Protein AF-A0A7C5R5K0-F1 (afdb_monomer_lite)

Radius of gyration: 25.55 Å; chains: 1; bounding box: 90×62×48 Å

Secondary structure (DSSP, 8-state):
-HHHHHHHHHHHHHHHHHHHHHHHHHSS------GGGG-EEEEEE-TTGGGS--S-EEEES-PEEE--SS-GGGBPP-SSTTHHHHHHHHHHHHHHHH-GGGEEEE-S-SSS----SS--TTSEEE-TTSPPP--SEEEEEEEE-BS---S-----TTHHHHHHTTTSTT---PPP-----S------S----EEEEEEEEGGGS-TTSPPPTT---SEEEEEES---S-HHHHHHHHHHHHHHHHHT-GGGS---

Structure (mmCIF, N/CA/C/O backbone):
data_AF-A0A7C5R5K0-F1
#
_entry.id   AF-A0A7C5R5K0-F1
#
loop_
_atom_site.group_PDB
_atom_site.id
_atom_site.type_symbol
_atom_site.label_atom_id
_atom_site.label_alt_id
_atom_site.label_comp_id
_atom_site.label_asym_id
_atom_site.label_entity_id
_atom_site.label_seq_id
_atom_site.pdbx_PDB_ins_code
_atom_site.Cartn_x
_atom_site.Cartn_y
_atom_site.Cartn_z
_atom_site.occupancy
_atom_site.B_iso_or_equiv
_atom_site.auth_seq_id
_atom_site.auth_comp_id
_atom_site.auth_asym_id
_atom_site.auth_atom_id
_atom_site.pdbx_PDB_model_num
ATOM 1 N N . MET A 1 1 ? 69.473 -38.329 -27.821 1.00 55.25 1 MET A N 1
ATOM 2 C CA . MET A 1 1 ? 68.657 -38.555 -26.601 1.00 55.25 1 MET A CA 1
ATOM 3 C C . MET A 1 1 ? 68.367 -37.291 -25.773 1.00 55.25 1 MET A C 1
ATOM 5 O O . MET A 1 1 ? 67.282 -37.221 -25.217 1.00 55.25 1 MET A O 1
ATOM 9 N N . LYS A 1 2 ? 69.240 -36.265 -25.717 1.00 53.91 2 LYS A N 1
ATOM 10 C CA . LYS A 1 2 ? 68.998 -35.035 -24.916 1.00 53.91 2 LYS A CA 1
ATOM 11 C C . LYS A 1 2 ? 67.860 -34.115 -25.418 1.00 53.91 2 LYS A C 1
ATOM 13 O O . LYS A 1 2 ? 67.240 -33.439 -24.607 1.00 53.91 2 LYS A O 1
ATOM 18 N N . ASN A 1 3 ? 67.530 -34.129 -26.714 1.00 56.44 3 ASN A N 1
ATOM 19 C CA . ASN A 1 3 ? 66.493 -33.247 -27.283 1.00 56.44 3 ASN A CA 1
ATOM 20 C C . ASN A 1 3 ? 65.052 -33.749 -27.096 1.00 56.44 3 ASN A C 1
ATOM 22 O O . ASN A 1 3 ? 64.128 -32.944 -27.108 1.00 56.44 3 ASN A O 1
ATOM 26 N N . LEU A 1 4 ? 64.846 -35.051 -26.875 1.00 53.19 4 LEU A N 1
ATOM 27 C CA . LEU A 1 4 ? 63.500 -35.607 -26.704 1.00 53.19 4 LEU A CA 1
ATOM 28 C C . LEU A 1 4 ? 62.944 -35.297 -25.302 1.00 53.19 4 LEU A C 1
ATOM 30 O O . LEU A 1 4 ? 61.779 -34.948 -25.156 1.00 53.19 4 LEU A O 1
ATOM 34 N N . GLN A 1 5 ? 63.800 -35.307 -24.275 1.00 56.31 5 GLN A N 1
ATOM 35 C CA . GLN A 1 5 ? 63.399 -34.996 -22.897 1.00 56.31 5 GLN A CA 1
ATOM 36 C C . GLN A 1 5 ? 63.023 -33.519 -22.676 1.00 56.31 5 GLN A C 1
ATOM 38 O O . GLN A 1 5 ? 62.185 -33.229 -21.821 1.00 56.31 5 GLN A O 1
ATOM 43 N N . SER A 1 6 ? 63.595 -32.577 -23.439 1.00 55.41 6 SER A N 1
ATOM 44 C CA . SER A 1 6 ? 63.230 -31.155 -23.318 1.00 55.41 6 SER A CA 1
ATOM 45 C C . SER A 1 6 ? 61.881 -30.844 -23.977 1.00 55.41 6 SER A C 1
ATOM 47 O O . SER A 1 6 ? 61.131 -30.018 -23.458 1.00 55.41 6 SER A O 1
ATOM 49 N N . LEU A 1 7 ? 61.535 -31.558 -25.054 1.00 54.75 7 LEU A N 1
ATOM 50 C CA . LEU A 1 7 ? 60.224 -31.490 -25.704 1.00 54.75 7 LEU A CA 1
ATOM 51 C C . LEU A 1 7 ? 59.111 -32.031 -24.798 1.00 54.75 7 LEU A C 1
ATOM 53 O O . LEU A 1 7 ? 58.100 -31.355 -24.631 1.00 54.75 7 LEU A O 1
ATOM 57 N N . PHE A 1 8 ? 59.324 -33.169 -24.127 1.00 54.88 8 PHE A N 1
ATOM 58 C CA . PHE A 1 8 ? 58.352 -33.705 -23.161 1.00 54.88 8 PHE A CA 1
ATOM 59 C C . PHE A 1 8 ? 58.168 -32.804 -21.927 1.00 54.88 8 PHE A C 1
ATOM 61 O O . PHE A 1 8 ? 57.046 -32.642 -21.455 1.00 54.88 8 PHE A O 1
ATOM 68 N N . ARG A 1 9 ? 59.231 -32.144 -21.438 1.00 56.47 9 ARG A N 1
ATOM 69 C CA . ARG A 1 9 ? 59.122 -31.162 -20.339 1.00 56.47 9 ARG A CA 1
ATOM 70 C C . ARG A 1 9 ? 58.354 -29.899 -20.736 1.00 56.47 9 ARG A C 1
ATOM 72 O O . ARG A 1 9 ? 57.569 -29.403 -19.936 1.00 56.47 9 ARG A O 1
ATOM 79 N N . LYS A 1 10 ? 58.560 -29.385 -21.953 1.00 55.44 10 LYS A N 1
ATOM 80 C CA . LYS A 1 10 ? 57.829 -28.209 -22.458 1.00 55.44 10 LYS A CA 1
ATOM 81 C C . LYS A 1 10 ? 56.364 -28.533 -22.759 1.00 55.44 10 LYS A C 1
ATOM 83 O O . LYS A 1 10 ? 55.500 -27.740 -22.408 1.00 55.44 10 LYS A O 1
ATOM 88 N N . ALA A 1 11 ? 56.084 -29.706 -23.328 1.00 55.22 11 ALA A N 1
ATOM 89 C CA . ALA A 1 11 ? 54.719 -30.171 -23.569 1.00 55.22 11 ALA A CA 1
ATOM 90 C C . ALA A 1 11 ? 53.945 -30.390 -22.257 1.00 55.22 11 ALA A C 1
ATOM 92 O O . ALA A 1 11 ? 52.804 -29.954 -22.155 1.00 55.22 11 ALA A O 1
ATOM 93 N N . GLY A 1 12 ? 54.583 -30.972 -21.232 1.00 53.75 12 GLY A N 1
ATOM 94 C CA . GLY A 1 12 ? 53.981 -31.132 -19.905 1.00 53.75 12 GLY A CA 1
ATOM 95 C C . GLY A 1 12 ? 53.673 -29.799 -19.217 1.00 53.75 12 GLY A C 1
ATOM 96 O O . GLY A 1 12 ? 52.605 -29.648 -18.639 1.00 53.75 12 GLY A O 1
ATOM 97 N N . LEU A 1 13 ? 54.557 -28.802 -19.339 1.00 54.31 13 LEU A N 1
ATOM 98 C CA . LEU A 1 13 ? 54.323 -27.472 -18.765 1.00 54.31 13 LEU A CA 1
ATOM 99 C C . LEU A 1 13 ? 53.167 -26.732 -19.466 1.00 54.31 13 LEU A C 1
ATOM 101 O O . LEU A 1 13 ? 52.369 -26.081 -18.802 1.00 54.31 13 LEU A O 1
ATOM 105 N N . ILE A 1 14 ? 53.047 -26.871 -20.792 1.00 57.19 14 ILE A N 1
ATOM 106 C CA . ILE A 1 14 ? 51.944 -26.288 -21.574 1.00 57.19 14 ILE A CA 1
ATOM 107 C C . ILE A 1 14 ? 50.611 -26.970 -21.228 1.00 57.19 14 ILE A C 1
ATOM 109 O O . ILE A 1 14 ? 49.611 -26.280 -21.047 1.00 57.19 14 ILE A O 1
ATOM 113 N N . PHE A 1 15 ? 50.598 -28.297 -21.063 1.00 55.56 15 PHE A N 1
ATOM 114 C CA . PHE A 1 15 ? 49.392 -29.038 -20.675 1.00 55.56 15 PHE A CA 1
ATOM 115 C C . PHE A 1 15 ? 48.928 -28.689 -19.251 1.00 55.56 15 PHE A C 1
ATOM 117 O O . PHE A 1 15 ? 47.731 -28.545 -19.017 1.00 55.56 15 PHE A O 1
ATOM 124 N N . SER A 1 16 ? 49.862 -28.471 -18.318 1.00 57.00 16 SER A N 1
ATOM 125 C CA . SER A 1 16 ? 49.543 -28.041 -16.950 1.00 57.00 16 SER A CA 1
ATOM 126 C C . SER A 1 16 ? 48.990 -26.613 -16.880 1.00 57.00 16 SER A C 1
ATOM 128 O O . SER A 1 16 ? 48.084 -26.353 -16.095 1.00 57.00 16 SER A O 1
ATOM 130 N N . VAL A 1 17 ? 49.482 -25.688 -17.713 1.00 58.69 17 VAL A N 1
ATOM 131 C CA . VAL A 1 17 ? 48.951 -24.312 -17.775 1.00 58.69 17 VAL A CA 1
ATOM 132 C C . VAL A 1 17 ? 47.566 -24.279 -18.437 1.00 58.69 17 VAL A C 1
ATOM 134 O O . VAL A 1 17 ? 46.691 -23.552 -17.969 1.00 58.69 17 VAL A O 1
ATOM 137 N N . LEU A 1 18 ? 47.322 -25.112 -19.458 1.00 55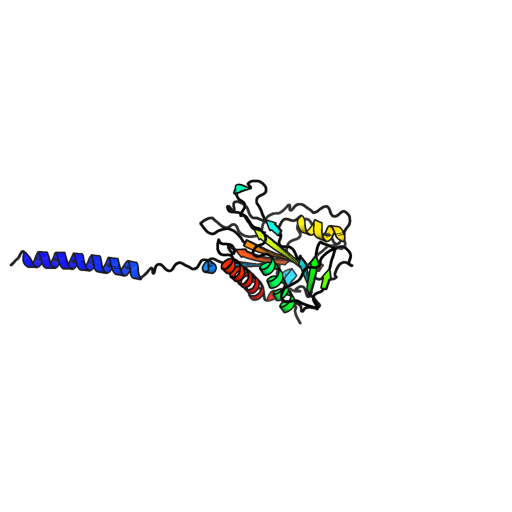.47 18 LEU A N 1
ATOM 138 C CA . LEU A 1 18 ? 45.996 -25.241 -20.076 1.00 55.47 18 LEU A CA 1
ATOM 139 C C . LEU A 1 18 ? 44.970 -25.873 -19.118 1.00 55.47 18 LEU A C 1
ATOM 141 O O . LEU A 1 18 ? 43.834 -25.414 -19.049 1.00 55.47 18 LEU A O 1
ATOM 145 N N . ALA A 1 19 ? 45.376 -26.887 -18.346 1.00 57.50 19 ALA A N 1
ATOM 146 C CA . ALA A 1 19 ? 44.514 -27.541 -17.362 1.00 57.50 19 ALA A CA 1
ATOM 147 C C . ALA A 1 19 ? 44.124 -26.599 -16.210 1.00 57.50 19 ALA A C 1
ATOM 149 O O . ALA A 1 19 ? 42.975 -26.607 -15.780 1.00 57.50 19 ALA A O 1
ATOM 150 N N . ILE A 1 20 ? 45.041 -25.736 -15.755 1.00 56.50 20 ILE A N 1
ATOM 151 C CA . ILE A 1 20 ? 44.730 -24.713 -14.746 1.00 56.50 20 ILE A CA 1
ATOM 152 C C . ILE A 1 20 ? 43.768 -23.663 -15.320 1.00 56.50 20 ILE A C 1
ATOM 154 O O . ILE A 1 20 ? 42.824 -23.294 -14.631 1.00 56.50 20 ILE A O 1
ATOM 158 N N . GLY A 1 21 ? 43.927 -23.253 -16.586 1.00 54.84 21 GLY A N 1
ATOM 159 C CA . GLY A 1 21 ? 43.020 -22.309 -17.256 1.00 54.84 21 GLY A CA 1
ATOM 160 C C . GLY A 1 21 ? 41.570 -22.797 -17.385 1.00 54.84 21 GLY A C 1
ATOM 161 O O . GLY A 1 21 ? 40.647 -21.994 -17.277 1.00 54.84 21 GLY A O 1
ATOM 162 N N . VAL A 1 22 ? 41.355 -24.107 -17.547 1.00 56.41 22 VAL A N 1
ATOM 163 C CA . VAL A 1 22 ? 40.009 -24.712 -17.610 1.00 56.41 22 VAL A CA 1
ATOM 164 C C . VAL A 1 22 ? 39.370 -24.834 -16.219 1.00 56.41 22 VAL A C 1
ATOM 166 O O . VAL A 1 22 ? 38.158 -24.682 -16.086 1.00 56.41 22 VAL A O 1
ATOM 169 N N . ILE A 1 23 ? 40.166 -25.023 -15.160 1.00 54.41 23 ILE A N 1
ATOM 170 C CA . ILE A 1 23 ? 39.654 -25.116 -13.781 1.00 54.41 23 ILE A CA 1
ATOM 171 C C . ILE A 1 23 ? 39.174 -23.746 -13.267 1.00 54.41 23 ILE A C 1
ATOM 173 O O . ILE A 1 23 ? 38.196 -23.691 -12.526 1.00 54.41 23 ILE A O 1
ATOM 177 N N . VAL A 1 24 ? 39.774 -22.629 -13.705 1.00 53.62 24 VAL A N 1
ATOM 178 C CA . VAL A 1 24 ? 39.305 -21.288 -13.287 1.00 53.62 24 VAL A CA 1
ATOM 179 C C . VAL A 1 24 ? 37.966 -20.897 -13.933 1.00 53.62 24 VAL A C 1
ATOM 181 O O . VAL A 1 24 ? 37.246 -20.084 -13.362 1.00 53.62 24 VAL A O 1
ATOM 184 N N . GLN A 1 25 ? 37.592 -21.490 -15.075 1.00 51.81 25 GLN A N 1
ATOM 185 C CA . GLN A 1 25 ? 36.267 -21.279 -15.684 1.00 51.81 25 GLN A CA 1
ATOM 186 C C . GLN A 1 25 ? 35.171 -22.174 -15.090 1.00 51.81 25 GLN A C 1
ATOM 188 O O . GLN A 1 25 ? 33.996 -21.855 -15.221 1.00 51.81 25 GLN A O 1
ATOM 193 N N . ALA A 1 26 ? 35.531 -23.264 -14.406 1.00 49.75 26 ALA A N 1
ATOM 194 C CA . ALA A 1 26 ? 34.563 -24.140 -13.746 1.00 49.75 26 ALA A CA 1
ATOM 195 C C . ALA A 1 26 ? 34.144 -23.646 -12.346 1.00 49.75 26 ALA A C 1
ATOM 197 O O . ALA A 1 26 ? 33.120 -24.083 -11.832 1.00 49.75 26 ALA A O 1
ATOM 198 N N . CYS A 1 27 ? 34.911 -22.734 -11.734 1.00 54.12 27 CYS A N 1
ATOM 199 C CA . CYS A 1 27 ? 34.589 -22.143 -10.425 1.00 54.12 27 CYS A CA 1
ATOM 200 C C . CYS A 1 27 ? 33.760 -20.849 -10.502 1.00 54.12 27 CYS A C 1
ATOM 202 O O . CYS A 1 27 ? 33.407 -20.300 -9.463 1.00 54.12 27 CYS A O 1
ATOM 204 N N . TYR A 1 28 ? 33.447 -20.378 -11.709 1.00 55.12 28 TYR A N 1
ATOM 205 C CA . TYR A 1 28 ? 32.463 -19.328 -11.958 1.00 55.12 28 TYR A CA 1
ATOM 206 C C . TYR A 1 28 ? 31.507 -19.860 -13.022 1.00 55.12 28 TYR A C 1
ATOM 208 O O . TYR A 1 28 ? 31.660 -19.509 -14.196 1.00 55.12 28 TYR A O 1
ATOM 216 N N . PRO A 1 29 ? 30.581 -20.773 -12.662 1.00 50.34 29 PRO A N 1
ATOM 217 C CA . PRO A 1 29 ? 29.492 -21.093 -13.568 1.00 50.34 29 PRO A CA 1
ATOM 218 C C . PRO A 1 29 ? 28.867 -19.758 -13.972 1.00 50.34 29 PRO A C 1
ATOM 220 O O . PRO A 1 29 ? 28.652 -18.890 -13.126 1.00 50.34 29 PRO A O 1
ATOM 223 N N . GLY A 1 30 ? 28.674 -19.552 -15.274 1.00 45.25 30 GLY A N 1
ATOM 224 C CA . GLY A 1 30 ? 27.946 -18.407 -15.809 1.00 45.25 30 GLY A CA 1
ATOM 225 C C . GLY A 1 30 ? 26.466 -18.508 -15.457 1.00 45.25 30 GLY A C 1
ATOM 226 O O . GLY A 1 30 ? 25.630 -18.486 -16.354 1.00 45.25 30 GLY A O 1
ATOM 227 N N . ASP A 1 31 ? 26.165 -18.678 -14.170 1.00 43.66 31 ASP A N 1
ATOM 228 C CA . ASP A 1 31 ? 24.834 -18.589 -13.617 1.00 43.66 31 ASP A CA 1
ATOM 229 C C . ASP A 1 31 ? 24.419 -17.142 -13.824 1.00 43.66 31 ASP A C 1
ATOM 231 O O . ASP A 1 31 ? 24.882 -16.211 -13.160 1.00 43.66 31 ASP A O 1
ATOM 235 N N . SER A 1 32 ? 23.585 -16.945 -14.839 1.00 48.84 32 SER A N 1
ATOM 236 C CA . SER A 1 32 ? 22.735 -15.777 -14.903 1.00 48.84 32 SER A CA 1
ATOM 237 C C . SER A 1 32 ? 21.950 -15.763 -13.598 1.00 48.84 32 SER A C 1
A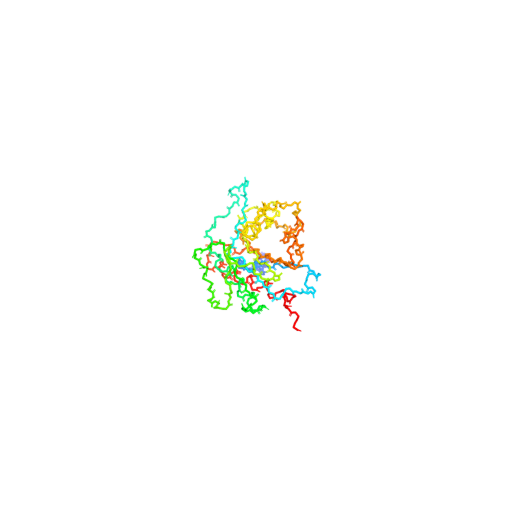TOM 239 O O . SER A 1 32 ? 21.051 -16.585 -13.425 1.00 48.84 32 SER A O 1
ATOM 241 N N . ILE A 1 33 ? 22.328 -14.879 -12.676 1.00 46.41 33 ILE A N 1
ATOM 242 C CA . ILE A 1 33 ? 21.510 -14.545 -11.514 1.00 46.41 33 ILE A CA 1
ATOM 243 C C . ILE A 1 33 ? 20.137 -14.172 -12.093 1.00 46.41 33 ILE A C 1
ATOM 245 O O . ILE A 1 33 ? 20.078 -13.222 -12.886 1.00 46.41 33 ILE A O 1
ATOM 249 N N . PRO A 1 34 ? 19.066 -14.952 -11.842 1.00 56.53 34 PRO A N 1
ATOM 250 C CA . PRO A 1 34 ? 17.755 -14.616 -12.368 1.00 56.53 34 PRO A CA 1
ATOM 251 C C . PRO A 1 34 ? 17.389 -13.223 -11.861 1.00 56.53 34 PRO A C 1
ATOM 253 O O . PRO A 1 34 ? 17.723 -12.853 -10.740 1.00 56.53 34 PRO A O 1
ATOM 256 N N . ILE A 1 35 ? 16.736 -12.419 -12.698 1.00 57.88 35 ILE A N 1
ATOM 257 C CA . ILE A 1 35 ? 16.458 -11.004 -12.398 1.00 57.88 35 ILE A CA 1
ATOM 258 C C . ILE A 1 35 ? 15.667 -10.850 -11.075 1.00 57.88 35 ILE A C 1
ATOM 260 O O . ILE A 1 35 ? 15.799 -9.836 -10.398 1.00 57.88 35 ILE A O 1
ATOM 264 N N . SER A 1 36 ? 14.937 -11.890 -10.655 1.00 55.88 36 SER A N 1
ATOM 265 C CA . SER A 1 36 ? 14.267 -11.993 -9.352 1.00 55.88 36 SER A CA 1
ATOM 266 C C . SER A 1 36 ? 15.210 -11.971 -8.145 1.00 55.88 36 SER A C 1
ATOM 268 O O . SER A 1 36 ? 14.837 -11.473 -7.093 1.00 55.88 36 SER A O 1
ATOM 270 N N . ASP A 1 37 ? 16.439 -12.472 -8.266 1.00 54.47 37 ASP A N 1
ATOM 271 C CA . ASP A 1 37 ? 17.414 -12.509 -7.162 1.00 54.47 37 ASP A CA 1
ATOM 272 C C . ASP A 1 37 ? 18.005 -11.120 -6.859 1.00 54.47 37 ASP A C 1
ATOM 274 O O . ASP A 1 37 ? 18.744 -10.940 -5.889 1.00 54.47 37 ASP A O 1
ATOM 278 N N . LEU A 1 38 ? 17.687 -10.127 -7.695 1.00 62.28 38 LEU A N 1
ATOM 279 C CA . LEU A 1 38 ? 18.008 -8.718 -7.477 1.00 62.28 38 LEU A CA 1
ATOM 280 C C . LEU A 1 38 ? 16.835 -7.939 -6.871 1.00 62.28 38 LEU A C 1
ATOM 282 O O . LEU A 1 38 ? 17.007 -6.765 -6.519 1.00 62.28 38 LEU A O 1
ATOM 286 N N . ASP A 1 39 ? 15.668 -8.573 -6.727 1.00 72.19 39 ASP A N 1
ATOM 287 C CA . ASP A 1 39 ? 14.550 -7.972 -6.019 1.00 72.19 39 ASP A CA 1
ATOM 288 C C . ASP A 1 39 ? 14.905 -7.813 -4.554 1.00 72.19 39 ASP A C 1
ATOM 290 O O . ASP A 1 39 ? 15.384 -8.724 -3.878 1.00 72.19 39 ASP A O 1
ATOM 294 N N . THR A 1 40 ? 14.652 -6.616 -4.044 1.00 80.75 40 THR A N 1
ATOM 295 C CA . THR A 1 40 ? 14.836 -6.329 -2.627 1.00 80.75 40 THR A CA 1
ATOM 296 C C . THR A 1 40 ? 13.546 -5.781 -2.064 1.00 80.75 40 THR A C 1
ATOM 298 O O . THR A 1 40 ? 12.935 -4.871 -2.629 1.00 80.75 40 THR A O 1
ATOM 301 N N . VAL A 1 41 ? 13.149 -6.341 -0.926 1.00 85.56 41 VAL A N 1
ATOM 302 C CA . VAL A 1 41 ? 11.987 -5.906 -0.160 1.00 85.56 41 VAL A CA 1
ATOM 303 C C . VAL A 1 41 ? 12.491 -5.295 1.134 1.00 85.56 41 VAL A C 1
ATOM 305 O O . VAL A 1 41 ? 13.071 -5.968 1.983 1.00 85.56 41 VAL A O 1
ATOM 308 N N . THR A 1 42 ? 12.313 -3.987 1.267 1.00 83.88 42 THR A N 1
ATOM 309 C CA . THR A 1 42 ? 12.696 -3.235 2.463 1.00 83.88 42 THR A CA 1
ATOM 310 C C . THR A 1 42 ? 11.442 -2.749 3.161 1.00 83.88 42 THR A C 1
ATOM 312 O O . THR A 1 42 ? 10.585 -2.152 2.521 1.00 83.88 42 THR A O 1
ATOM 315 N N . THR A 1 43 ? 11.354 -2.969 4.467 1.00 86.50 43 THR A N 1
ATOM 316 C CA . THR A 1 43 ? 10.265 -2.469 5.311 1.00 86.50 43 THR A CA 1
ATOM 317 C C . THR A 1 43 ? 10.839 -1.614 6.422 1.00 86.50 43 THR A C 1
ATOM 319 O O . THR A 1 43 ? 11.854 -1.974 7.020 1.00 86.50 43 THR A O 1
ATOM 322 N N . LEU A 1 44 ? 10.188 -0.495 6.689 1.00 85.75 44 LEU A N 1
ATOM 323 C CA . LEU A 1 44 ? 10.575 0.515 7.661 1.00 85.75 44 LEU A CA 1
ATOM 324 C C . LEU A 1 44 ? 9.339 0.843 8.489 1.00 85.75 44 LEU A C 1
ATOM 326 O O . LEU A 1 44 ? 8.238 0.852 7.946 1.00 85.75 44 LEU A O 1
ATOM 330 N N . TYR A 1 45 ? 9.497 1.078 9.786 1.00 88.31 45 TYR A N 1
ATOM 331 C CA . TYR A 1 45 ? 8.370 1.372 10.665 1.00 88.31 45 TYR A CA 1
ATOM 332 C C . TYR A 1 45 ? 8.792 2.255 11.835 1.00 88.31 45 TYR A C 1
ATOM 334 O O . TYR A 1 45 ? 9.969 2.283 12.200 1.00 88.31 45 TYR A O 1
ATOM 342 N N . ASP A 1 46 ? 7.820 2.950 12.421 1.00 88.88 46 ASP A N 1
ATOM 343 C CA . ASP A 1 46 ? 7.991 3.656 13.688 1.00 88.88 46 ASP A CA 1
ATOM 344 C C . ASP A 1 46 ? 7.656 2.713 14.855 1.00 88.88 46 ASP A C 1
ATOM 346 O O . ASP A 1 46 ? 6.550 2.177 14.958 1.00 88.88 46 ASP A O 1
ATOM 350 N N . GLU A 1 47 ? 8.630 2.481 15.737 1.00 88.88 47 GLU A N 1
ATOM 351 C CA . GLU A 1 47 ? 8.480 1.561 16.869 1.00 88.88 47 GLU A CA 1
ATOM 352 C C . GLU A 1 47 ? 7.425 2.019 17.885 1.00 88.88 47 GLU A C 1
ATOM 354 O O . GLU A 1 47 ? 6.765 1.176 18.493 1.00 88.88 47 GLU A O 1
ATOM 359 N N . ASN A 1 48 ? 7.248 3.330 18.074 1.00 89.31 48 ASN A N 1
ATOM 360 C CA . ASN A 1 48 ? 6.270 3.859 19.023 1.00 89.31 48 ASN A CA 1
ATOM 361 C C . ASN A 1 48 ? 4.851 3.692 18.481 1.00 89.31 48 ASN A C 1
ATOM 363 O O . ASN A 1 48 ? 3.952 3.313 19.230 1.00 89.31 48 ASN A O 1
ATOM 367 N N . ASP A 1 49 ? 4.666 3.920 17.180 1.00 89.06 49 ASP A N 1
ATOM 368 C CA . ASP A 1 49 ? 3.381 3.703 16.516 1.00 89.06 49 ASP A CA 1
ATOM 369 C C . ASP A 1 49 ? 2.996 2.215 16.545 1.00 89.06 49 ASP A C 1
ATOM 371 O O . ASP A 1 49 ? 1.861 1.856 16.865 1.00 89.06 49 ASP A O 1
ATOM 375 N N . MET A 1 50 ? 3.962 1.326 16.283 1.00 92.25 50 MET A N 1
ATOM 376 C CA . MET A 1 50 ? 3.749 -0.127 16.289 1.00 92.25 50 MET A CA 1
ATOM 377 C C . MET A 1 50 ? 3.724 -0.751 17.690 1.00 92.25 50 MET A C 1
ATOM 379 O O . MET A 1 50 ? 3.457 -1.945 17.817 1.00 92.25 50 MET A O 1
ATOM 383 N N . ALA A 1 51 ? 3.944 0.023 18.759 1.00 91.56 51 ALA A N 1
ATOM 384 C CA . ALA A 1 51 ? 3.705 -0.454 20.123 1.00 91.56 51 ALA A CA 1
ATOM 385 C C . ALA A 1 51 ? 2.211 -0.745 20.361 1.00 91.56 51 ALA A C 1
ATOM 387 O O . ALA A 1 51 ? 1.865 -1.668 21.101 1.00 91.56 51 ALA A O 1
ATOM 388 N N . ASN A 1 52 ? 1.336 0.018 19.697 1.00 92.00 52 ASN A N 1
ATOM 389 C CA . ASN A 1 52 ? -0.105 -0.210 19.635 1.00 92.00 52 ASN A CA 1
ATOM 390 C C . ASN A 1 52 ? -0.532 -0.211 18.160 1.00 92.00 52 ASN A C 1
ATOM 392 O O . ASN A 1 52 ? -1.050 0.803 17.686 1.00 92.00 52 ASN A O 1
ATOM 396 N N . PRO A 1 53 ? -0.308 -1.303 17.411 1.00 93.94 53 PRO A N 1
ATOM 397 C CA . PRO A 1 53 ? -0.520 -1.301 15.968 1.00 93.94 53 PRO A CA 1
ATOM 398 C C . PRO A 1 53 ? -1.993 -1.019 15.607 1.00 93.94 53 PRO A C 1
ATOM 400 O O . PRO A 1 53 ? -2.885 -1.283 16.424 1.00 93.94 53 PRO A O 1
ATOM 403 N N . PRO A 1 54 ? -2.270 -0.461 14.413 1.00 94.88 54 PRO A N 1
ATOM 404 C CA . PRO A 1 54 ? -3.630 -0.291 13.902 1.00 94.88 54 PRO A CA 1
ATOM 405 C C . PRO A 1 54 ? -4.420 -1.602 13.934 1.00 94.88 54 PRO A C 1
ATOM 407 O O . PRO A 1 54 ? -3.849 -2.674 13.753 1.00 94.88 54 PRO A O 1
ATOM 410 N N . THR A 1 55 ? -5.733 -1.523 14.142 1.00 95.75 55 THR A N 1
ATOM 411 C CA . THR A 1 55 ? -6.640 -2.686 14.156 1.00 95.75 55 THR A CA 1
ATOM 412 C C . THR A 1 55 ? -7.567 -2.745 12.943 1.00 95.75 55 THR A C 1
ATOM 414 O O . THR A 1 55 ? -8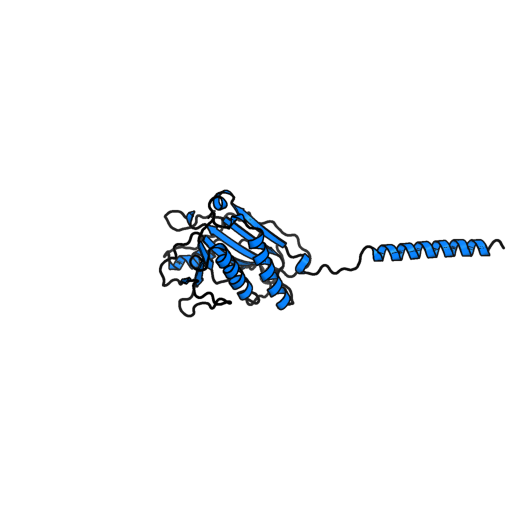.227 -3.756 12.709 1.00 95.75 55 THR A O 1
ATOM 417 N N . SER A 1 56 ? -7.590 -1.674 12.152 1.00 95.69 56 SER A N 1
ATOM 418 C CA . SER A 1 56 ? -8.356 -1.537 10.918 1.00 95.69 56 SER A CA 1
ATOM 419 C C . SER A 1 56 ? -7.590 -0.690 9.905 1.00 95.69 56 SER A C 1
ATOM 421 O O . SER A 1 56 ? -6.751 0.133 10.279 1.00 95.69 56 SER A O 1
ATOM 423 N N . ALA A 1 57 ? -7.869 -0.889 8.618 1.00 94.88 57 ALA A N 1
ATOM 424 C CA . ALA A 1 57 ? -7.189 -0.163 7.554 1.00 94.88 57 ALA A CA 1
ATOM 425 C C . ALA A 1 57 ? -8.106 0.152 6.370 1.00 94.88 57 ALA A C 1
ATOM 427 O O . ALA A 1 57 ? -8.971 -0.635 5.990 1.00 94.88 57 ALA A O 1
ATOM 428 N N . ALA A 1 58 ? -7.854 1.288 5.735 1.00 92.31 58 ALA A N 1
ATOM 429 C CA . ALA A 1 58 ? -8.411 1.669 4.452 1.00 92.31 58 ALA A CA 1
ATOM 430 C C . ALA A 1 58 ? -7.327 1.612 3.371 1.00 92.31 58 ALA A C 1
ATOM 432 O O . ALA A 1 58 ? -6.268 2.210 3.524 1.00 92.31 58 ALA A O 1
ATOM 433 N N . LEU A 1 59 ? -7.589 0.924 2.263 1.00 93.19 59 LEU A N 1
ATOM 434 C CA . LEU A 1 59 ? -6.722 0.895 1.088 1.00 93.19 59 LEU A CA 1
ATOM 435 C C . LEU A 1 59 ? -7.226 1.890 0.045 1.00 93.19 59 LEU A C 1
ATOM 437 O O . LEU A 1 59 ? -8.367 1.786 -0.406 1.00 93.19 59 LEU A O 1
ATOM 441 N N . ILE A 1 60 ? -6.367 2.811 -0.388 1.00 89.56 60 ILE A N 1
ATOM 442 C CA . ILE A 1 60 ? -6.640 3.633 -1.567 1.00 89.56 60 ILE A CA 1
ATOM 443 C C . ILE A 1 60 ? -6.604 2.731 -2.801 1.00 89.56 60 ILE A C 1
ATOM 445 O O . ILE A 1 60 ? -5.579 2.120 -3.104 1.00 89.56 60 ILE A O 1
ATOM 449 N N . TRP A 1 61 ? -7.723 2.648 -3.521 1.00 91.25 61 TRP A N 1
ATOM 450 C CA . TRP A 1 61 ? -7.847 1.813 -4.717 1.00 91.25 61 TRP A CA 1
ATOM 451 C C . TRP A 1 61 ? -7.325 2.514 -5.972 1.00 91.25 61 TRP A C 1
ATOM 453 O O . TRP A 1 61 ? -8.038 2.708 -6.957 1.00 91.25 61 TRP A O 1
ATOM 463 N N . GLU A 1 62 ? -6.078 2.960 -5.906 1.00 87.62 62 GLU A N 1
ATOM 464 C CA . GLU A 1 62 ? -5.356 3.587 -7.006 1.00 87.62 62 GLU A CA 1
ATOM 465 C C . GLU A 1 62 ? -3.857 3.429 -6.756 1.00 87.62 62 GLU A C 1
ATOM 467 O O . GLU A 1 62 ? -3.386 3.645 -5.639 1.00 87.62 62 GLU A O 1
ATOM 472 N N . VAL A 1 63 ? -3.108 3.069 -7.797 1.00 87.25 63 VAL A N 1
ATOM 473 C CA . VAL A 1 63 ? -1.645 3.068 -7.757 1.00 87.25 63 VAL A CA 1
ATOM 474 C C . VAL A 1 63 ? -1.161 4.374 -8.364 1.00 87.25 63 VAL A C 1
ATOM 476 O O . VAL A 1 63 ? -1.404 4.658 -9.535 1.00 87.25 63 VAL A O 1
ATOM 479 N N . VAL A 1 64 ? -0.475 5.191 -7.568 1.00 82.88 64 VAL A N 1
ATOM 480 C CA . VAL A 1 64 ? 0.021 6.487 -8.046 1.00 82.88 64 VAL A CA 1
ATOM 481 C C . VAL A 1 64 ? 1.368 6.308 -8.758 1.00 82.88 64 VAL A C 1
ATOM 483 O O . VAL A 1 64 ? 2.339 5.895 -8.115 1.00 82.88 64 VAL A O 1
ATOM 486 N N . PRO A 1 65 ? 1.488 6.651 -10.055 1.00 81.69 65 PRO A N 1
ATOM 487 C CA . PRO A 1 65 ? 2.770 6.639 -10.741 1.00 81.69 65 PRO A CA 1
ATOM 488 C C . PRO A 1 65 ? 3.620 7.835 -10.303 1.00 81.69 65 PRO A C 1
ATOM 490 O O . PRO A 1 65 ? 3.238 8.995 -10.471 1.00 81.69 65 PRO A O 1
ATOM 493 N N . ILE A 1 66 ? 4.813 7.559 -9.784 1.00 77.00 66 ILE A N 1
ATOM 494 C CA . ILE A 1 66 ? 5.797 8.575 -9.436 1.00 77.00 66 ILE A CA 1
ATOM 495 C C . ILE A 1 66 ? 6.814 8.701 -10.565 1.00 77.00 66 ILE A C 1
ATOM 497 O O . ILE A 1 66 ? 7.678 7.843 -10.777 1.00 77.00 66 ILE A O 1
ATOM 501 N N . VAL A 1 67 ? 6.698 9.818 -11.275 1.00 77.81 67 VAL A N 1
ATOM 502 C CA . VAL A 1 67 ? 7.467 10.159 -12.471 1.00 77.81 67 VAL A CA 1
ATOM 503 C C . VAL A 1 67 ? 8.329 11.401 -12.234 1.00 77.81 67 VAL A C 1
ATOM 505 O O . VAL A 1 67 ? 8.081 12.209 -11.341 1.00 77.81 67 VAL A O 1
ATOM 508 N N . ASP A 1 68 ? 9.365 11.563 -13.043 1.00 75.62 68 ASP A N 1
ATOM 509 C CA . ASP A 1 68 ? 10.127 12.796 -13.172 1.00 75.62 68 ASP A CA 1
ATOM 510 C C . ASP A 1 68 ? 9.320 13.819 -13.981 1.00 75.62 68 ASP A C 1
ATOM 512 O O . ASP A 1 68 ? 9.101 13.653 -15.181 1.00 75.62 68 ASP A O 1
ATOM 516 N N . SER A 1 69 ? 8.859 14.882 -13.325 1.00 74.06 69 SER A N 1
ATOM 517 C CA . SER A 1 69 ? 8.119 15.963 -13.986 1.00 74.06 69 SER A CA 1
ATOM 518 C C . SER A 1 69 ? 9.029 16.945 -14.733 1.00 74.06 69 SER A C 1
ATOM 520 O O . SER A 1 69 ? 8.540 17.753 -15.522 1.00 74.06 69 SER A O 1
ATOM 522 N N . THR A 1 70 ? 10.341 16.889 -14.486 1.00 76.00 70 THR A N 1
ATOM 523 C CA . THR A 1 70 ? 11.338 17.813 -15.049 1.00 76.00 70 THR A CA 1
ATOM 524 C C . THR A 1 70 ? 12.112 17.229 -16.225 1.00 76.00 70 THR A C 1
ATOM 526 O O . THR A 1 70 ? 12.547 17.981 -17.095 1.00 76.00 70 THR A O 1
ATOM 529 N N . ASP A 1 71 ? 12.236 15.903 -16.283 1.00 76.38 71 ASP A N 1
ATOM 530 C CA . ASP A 1 71 ? 12.860 15.159 -17.378 1.00 76.38 71 ASP A CA 1
ATOM 531 C C . ASP A 1 71 ? 11.969 13.976 -17.785 1.00 76.38 71 ASP A C 1
ATOM 533 O O . ASP A 1 71 ? 12.037 12.891 -17.211 1.00 76.38 71 ASP A O 1
ATOM 537 N N . LEU A 1 72 ? 11.118 14.175 -18.795 1.00 80.25 72 LEU A N 1
ATOM 538 C CA . LEU A 1 72 ? 10.190 13.134 -19.250 1.00 80.25 72 LEU A CA 1
ATOM 539 C C . LEU A 1 72 ? 10.897 11.936 -19.898 1.00 80.25 72 LEU A C 1
ATOM 541 O O . LEU A 1 72 ? 10.373 10.823 -19.848 1.00 80.25 72 LEU A O 1
ATOM 545 N N . ASP A 1 73 ? 12.094 12.130 -20.459 1.00 80.00 73 ASP A N 1
ATOM 546 C CA . ASP A 1 73 ? 12.878 11.041 -21.051 1.00 80.00 73 ASP A CA 1
ATOM 547 C C . ASP A 1 73 ? 13.410 10.091 -19.973 1.00 80.00 73 ASP A C 1
ATOM 549 O O . ASP A 1 73 ? 13.697 8.916 -20.247 1.00 80.00 73 ASP A O 1
ATOM 553 N N . ASN A 1 74 ? 13.483 10.577 -18.732 1.00 76.44 74 ASN A N 1
ATOM 554 C CA . ASN A 1 74 ? 13.777 9.786 -17.553 1.00 76.44 74 ASN A CA 1
ATOM 555 C C . ASN A 1 74 ? 12.606 8.886 -17.128 1.00 76.44 74 ASN A C 1
ATOM 557 O O . ASN A 1 74 ? 12.814 8.002 -16.308 1.00 76.44 74 ASN A O 1
ATOM 561 N N . ASN A 1 75 ? 11.398 9.044 -17.669 1.00 79.50 75 ASN A N 1
ATOM 562 C CA . ASN A 1 75 ? 10.254 8.231 -17.254 1.00 79.50 75 ASN A CA 1
ATOM 563 C C . ASN A 1 75 ? 10.179 6.898 -17.992 1.00 79.50 75 ASN A C 1
ATOM 565 O O . ASN A 1 75 ? 10.611 6.759 -19.143 1.00 79.50 75 ASN A O 1
ATOM 569 N N . ILE A 1 76 ? 9.625 5.905 -17.303 1.00 81.00 76 ILE A N 1
ATOM 570 C CA . ILE A 1 76 ? 9.366 4.578 -17.859 1.00 81.00 76 ILE A CA 1
ATOM 571 C C . ILE A 1 76 ? 7.907 4.519 -18.300 1.00 81.00 76 ILE A C 1
ATOM 573 O O . ILE A 1 76 ? 7.034 4.870 -17.505 1.00 81.00 76 ILE A O 1
ATOM 577 N N . PRO A 1 77 ? 7.631 4.126 -19.559 1.00 83.69 77 PRO A N 1
ATOM 578 C CA . PRO A 1 77 ? 6.265 3.914 -20.013 1.00 83.69 77 PRO A CA 1
ATOM 579 C C . PRO A 1 77 ? 5.564 2.879 -19.134 1.00 83.69 77 PRO A C 1
ATOM 581 O O . PRO A 1 77 ? 6.108 1.803 -18.899 1.00 83.69 77 PRO A O 1
ATOM 584 N N . TYR A 1 78 ? 4.370 3.221 -18.668 1.00 84.94 78 TYR A N 1
ATOM 585 C CA . TYR A 1 78 ? 3.559 2.386 -17.794 1.00 84.94 78 TYR A CA 1
ATOM 586 C C . TYR A 1 78 ? 2.090 2.706 -18.039 1.00 84.94 78 TYR A C 1
ATOM 588 O O . TYR A 1 78 ? 1.709 3.879 -18.049 1.00 84.94 78 TYR A O 1
ATOM 596 N N . ASN A 1 79 ? 1.283 1.675 -18.248 1.00 87.69 79 ASN A N 1
ATOM 597 C CA . ASN A 1 79 ? -0.153 1.775 -18.494 1.00 87.69 79 ASN A CA 1
ATOM 598 C C . ASN A 1 79 ? -0.969 1.025 -17.432 1.00 87.69 79 ASN A C 1
ATOM 600 O O . ASN A 1 79 ? -2.108 0.647 -17.705 1.00 87.69 79 ASN A O 1
ATOM 604 N N . GLY A 1 80 ? -0.395 0.797 -16.248 1.00 88.25 80 GLY A N 1
ATOM 605 C CA . GLY A 1 80 ? -1.067 0.083 -15.163 1.00 88.25 80 GLY A CA 1
ATOM 606 C C . GLY A 1 80 ? -0.950 -1.434 -15.267 1.00 88.25 80 GLY A C 1
ATOM 607 O O . GLY A 1 80 ? -1.800 -2.144 -14.742 1.00 88.25 80 GLY A O 1
ATOM 608 N N . GLU A 1 81 ? 0.076 -1.947 -15.956 1.00 89.12 81 GLU A N 1
ATOM 609 C CA . GLU A 1 81 ? 0.213 -3.374 -16.272 1.00 89.12 81 GLU A CA 1
ATOM 610 C C . GLU A 1 81 ? 0.232 -4.289 -15.039 1.00 89.12 81 GLU A C 1
ATOM 612 O O . GLU A 1 81 ? -0.054 -5.471 -15.188 1.00 89.12 81 GLU A O 1
ATOM 617 N N . VAL A 1 82 ? 0.580 -3.765 -13.857 1.00 91.31 82 VAL A N 1
ATOM 618 C CA . VAL A 1 82 ? 0.592 -4.515 -12.589 1.00 91.31 82 VAL A CA 1
ATOM 619 C C . VAL A 1 82 ? -0.235 -3.848 -11.482 1.00 91.31 82 VAL A C 1
ATOM 621 O O . VAL A 1 82 ? -0.100 -4.197 -10.308 1.00 91.31 82 VAL A O 1
ATOM 624 N N . ASP A 1 83 ? -1.073 -2.860 -11.818 1.00 92.56 83 ASP A N 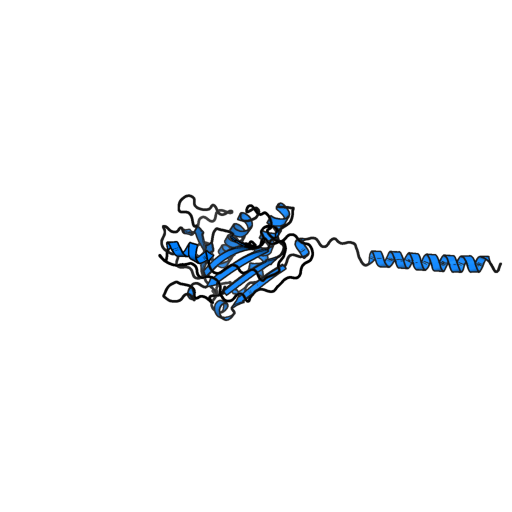1
ATOM 625 C CA . ASP A 1 83 ? -1.854 -2.122 -10.813 1.00 92.56 83 ASP A CA 1
ATOM 626 C C . ASP A 1 83 ? -2.842 -3.042 -10.094 1.00 92.56 83 ASP A C 1
ATOM 628 O O . ASP A 1 83 ? -2.985 -2.974 -8.870 1.00 92.56 83 ASP A O 1
ATOM 632 N N . ASP A 1 84 ? -3.475 -3.951 -10.836 1.00 93.06 84 ASP A N 1
ATOM 633 C CA . ASP A 1 84 ? -4.393 -4.933 -10.270 1.00 93.06 84 ASP A CA 1
ATOM 634 C C . ASP A 1 84 ? -3.668 -5.857 -9.284 1.00 93.06 84 ASP A C 1
ATOM 636 O O . ASP A 1 84 ? -4.184 -6.110 -8.194 1.00 93.06 84 ASP A O 1
ATOM 640 N N . GLU A 1 85 ? -2.468 -6.339 -9.600 1.00 94.44 85 GLU A N 1
ATOM 641 C CA . GLU A 1 85 ? -1.661 -7.152 -8.691 1.00 94.44 85 GLU A CA 1
ATOM 642 C C . GLU A 1 85 ? -1.268 -6.386 -7.432 1.00 94.44 85 GLU A C 1
ATOM 644 O O . GLU A 1 85 ? -1.356 -6.949 -6.335 1.00 94.44 85 GLU A O 1
ATOM 649 N N . ILE A 1 86 ? -0.872 -5.116 -7.568 1.00 94.69 86 ILE A N 1
ATOM 650 C CA . ILE A 1 86 ? -0.528 -4.259 -6.429 1.00 94.69 86 ILE A CA 1
ATOM 651 C C . ILE A 1 86 ? -1.738 -4.121 -5.504 1.00 94.69 86 ILE A C 1
ATOM 653 O O . ILE A 1 86 ? -1.642 -4.419 -4.309 1.00 94.69 86 ILE A O 1
ATOM 657 N N . LEU A 1 87 ? -2.887 -3.714 -6.046 1.00 95.38 87 LEU A N 1
ATOM 658 C CA . LEU A 1 87 ? -4.094 -3.435 -5.268 1.00 95.38 87 LEU A CA 1
ATOM 659 C C . LEU A 1 87 ? -4.678 -4.705 -4.645 1.00 95.38 87 LEU A C 1
ATOM 661 O O . LEU A 1 87 ? -4.941 -4.747 -3.442 1.00 95.38 87 LEU A O 1
ATOM 665 N N . ASN A 1 88 ? -4.835 -5.768 -5.434 1.00 95.81 88 ASN A N 1
ATOM 666 C CA . ASN A 1 88 ? -5.459 -7.004 -4.971 1.00 95.81 88 ASN A CA 1
ATOM 667 C C . ASN A 1 88 ? -4.583 -7.774 -3.979 1.00 95.81 88 ASN A C 1
ATOM 669 O O . ASN A 1 88 ? -5.101 -8.320 -2.998 1.00 95.81 88 ASN A O 1
ATOM 673 N N . THR A 1 89 ? -3.263 -7.812 -4.193 1.00 97.12 89 THR A N 1
ATOM 674 C CA . THR A 1 89 ? -2.352 -8.475 -3.247 1.00 97.12 89 THR A CA 1
ATOM 675 C C . THR A 1 89 ? -2.294 -7.698 -1.941 1.00 97.12 89 THR A C 1
ATOM 677 O O . THR A 1 89 ? -2.429 -8.302 -0.880 1.00 97.12 89 THR A O 1
ATOM 680 N N . THR A 1 90 ? -2.196 -6.366 -2.005 1.00 97.44 90 THR A N 1
ATOM 681 C CA . THR A 1 90 ? -2.220 -5.516 -0.805 1.00 97.44 90 THR A CA 1
ATOM 682 C C . THR A 1 90 ? -3.523 -5.701 -0.033 1.00 97.44 90 THR A C 1
ATOM 684 O O . THR A 1 90 ? -3.487 -5.960 1.168 1.00 97.44 90 THR A O 1
ATOM 687 N N . LEU A 1 91 ? -4.676 -5.671 -0.713 1.00 96.88 91 LEU A N 1
ATOM 688 C CA . LEU A 1 91 ? -5.969 -5.922 -0.075 1.00 96.88 91 LEU A CA 1
ATOM 689 C C . LEU A 1 91 ? -6.016 -7.299 0.595 1.00 96.88 91 LEU A C 1
ATOM 691 O O . LEU A 1 91 ? -6.481 -7.418 1.724 1.00 96.88 91 LEU A O 1
ATOM 695 N N . THR A 1 92 ? -5.523 -8.333 -0.089 1.00 96.25 92 THR A N 1
ATOM 696 C CA . THR A 1 92 ? -5.492 -9.702 0.440 1.00 96.25 92 THR A CA 1
ATOM 697 C C . THR A 1 92 ? -4.677 -9.787 1.730 1.00 96.25 92 THR A C 1
ATOM 699 O O . THR A 1 92 ? -5.124 -10.414 2.690 1.00 96.25 92 THR A O 1
ATOM 702 N N . GLU A 1 93 ? -3.502 -9.158 1.783 1.00 97.25 93 GLU A N 1
ATOM 703 C CA . GLU A 1 93 ? -2.671 -9.163 2.991 1.00 97.25 93 GLU A CA 1
ATOM 704 C C . GLU A 1 93 ? -3.292 -8.339 4.128 1.00 97.25 93 GLU A C 1
ATOM 706 O O . GLU A 1 93 ? -3.299 -8.797 5.271 1.00 97.25 93 GLU A O 1
ATOM 711 N N . LEU A 1 94 ? -3.921 -7.197 3.831 1.00 96.56 94 LEU A N 1
ATOM 712 C CA . LEU A 1 94 ? -4.668 -6.421 4.830 1.00 96.56 94 LEU A CA 1
ATOM 713 C C . LEU A 1 94 ? -5.849 -7.212 5.402 1.00 96.56 94 LEU A C 1
ATOM 715 O O . LEU A 1 94 ? -6.064 -7.219 6.612 1.00 96.56 94 LEU A O 1
ATOM 719 N N . VAL A 1 95 ? -6.594 -7.923 4.552 1.00 95.06 95 VAL A N 1
ATOM 720 C CA . VAL A 1 95 ? -7.706 -8.783 4.980 1.00 95.06 95 VAL A CA 1
ATOM 721 C C . VAL A 1 95 ? -7.211 -9.927 5.863 1.00 95.06 95 VAL A C 1
ATOM 723 O O . VAL A 1 95 ? -7.848 -10.232 6.869 1.00 95.06 95 VAL A O 1
ATOM 726 N N . LYS A 1 96 ? -6.066 -10.544 5.548 1.00 94.19 96 LYS A N 1
ATOM 727 C CA . LYS A 1 96 ? -5.450 -11.554 6.429 1.00 94.19 96 LYS A CA 1
ATOM 728 C C . LYS A 1 96 ? -5.029 -10.970 7.776 1.00 94.19 96 LYS A C 1
ATOM 730 O O . LYS A 1 96 ? -5.057 -11.684 8.776 1.00 94.19 96 LYS A O 1
ATOM 735 N N . LEU A 1 97 ? -4.603 -9.709 7.786 1.00 94.19 97 LEU A N 1
ATOM 736 C CA . LEU A 1 97 ? -4.067 -9.035 8.960 1.00 94.19 97 LEU A CA 1
ATOM 737 C C . LEU A 1 97 ? -5.163 -8.557 9.921 1.00 94.19 97 LEU A C 1
ATOM 739 O O . LEU A 1 97 ? -5.061 -8.793 11.123 1.00 94.19 97 LEU A O 1
ATOM 743 N N . TYR A 1 98 ? -6.206 -7.918 9.389 1.00 94.19 98 TYR A N 1
ATOM 744 C CA . TYR A 1 98 ? -7.244 -7.241 10.175 1.00 94.19 98 TYR A CA 1
ATOM 745 C C . TYR A 1 98 ? -8.614 -7.928 10.113 1.00 94.19 98 TYR A C 1
ATOM 747 O O . TYR A 1 98 ? -9.470 -7.683 10.963 1.00 94.19 98 TYR A O 1
ATOM 755 N N . GLY A 1 99 ? -8.830 -8.817 9.143 1.00 93.06 99 GLY A N 1
ATOM 756 C CA . GLY A 1 99 ? -10.134 -9.404 8.842 1.00 93.06 99 GLY A CA 1
ATOM 757 C C . GLY A 1 99 ? -10.984 -8.509 7.937 1.00 93.06 99 GLY A C 1
ATOM 758 O O . GLY A 1 99 ? -10.882 -7.287 7.959 1.00 93.06 99 GLY A O 1
ATOM 759 N N . GLU A 1 100 ? -11.864 -9.125 7.144 1.00 91.44 100 GLU A N 1
ATOM 760 C CA . GLU A 1 100 ? -12.636 -8.441 6.092 1.00 91.44 100 GLU A CA 1
ATOM 761 C C . GLU A 1 100 ? -13.488 -7.266 6.605 1.00 91.44 100 GLU A C 1
ATOM 763 O O . GLU A 1 100 ? -13.640 -6.276 5.901 1.00 91.44 100 GLU A O 1
ATOM 768 N N . GLN A 1 101 ? -14.007 -7.347 7.837 1.00 91.38 101 GLN A N 1
ATOM 769 C CA . GLN A 1 101 ? -14.859 -6.306 8.437 1.00 91.38 101 GLN A CA 1
ATOM 770 C C . GLN A 1 101 ? -14.083 -5.058 8.887 1.00 91.38 101 GLN A C 1
ATOM 772 O O . GLN A 1 101 ? -14.682 -4.008 9.102 1.00 91.38 101 GLN A O 1
ATOM 777 N N . ASN A 1 102 ? -12.762 -5.177 9.034 1.00 94.12 102 ASN A N 1
ATOM 778 C CA . ASN A 1 102 ? -11.878 -4.101 9.477 1.00 94.12 102 ASN A CA 1
ATOM 779 C C . ASN A 1 102 ? -11.057 -3.524 8.315 1.00 94.12 102 ASN A C 1
ATOM 781 O O . ASN A 1 102 ? -10.136 -2.738 8.543 1.00 94.12 102 ASN A O 1
ATOM 785 N N . VAL A 1 103 ? -11.367 -3.923 7.077 1.00 94.81 103 VAL A N 1
ATOM 786 C CA . VAL A 1 103 ? -10.693 -3.447 5.871 1.00 94.81 103 VAL A CA 1
ATOM 787 C C . VAL A 1 103 ? -11.686 -2.738 4.963 1.00 94.81 103 VAL A C 1
ATOM 789 O O . VAL A 1 103 ? -12.757 -3.257 4.645 1.00 94.81 103 VAL A O 1
ATOM 792 N N . TYR A 1 104 ? -11.295 -1.548 4.524 1.00 93.06 104 TYR A N 1
ATOM 793 C CA . TYR A 1 104 ? -12.083 -0.681 3.662 1.00 93.06 104 TYR A CA 1
ATOM 794 C C . TYR A 1 104 ? -11.319 -0.390 2.376 1.00 93.06 104 TYR A C 1
ATOM 796 O O . TYR A 1 104 ? -10.090 -0.342 2.354 1.00 93.06 104 TYR A O 1
ATOM 804 N N . ILE A 1 105 ? -12.056 -0.169 1.299 1.00 92.38 105 ILE A N 1
ATOM 805 C CA . ILE A 1 105 ? -11.531 0.297 0.020 1.00 92.38 105 ILE A CA 1
ATOM 806 C C . ILE A 1 105 ? -11.992 1.732 -0.159 1.00 92.38 105 ILE A C 1
ATOM 808 O O . ILE A 1 105 ? -13.191 1.992 -0.146 1.00 92.38 105 ILE A O 1
ATOM 812 N N . ILE A 1 106 ? -11.055 2.649 -0.365 1.00 87.94 106 ILE A N 1
ATOM 813 C CA . ILE A 1 106 ? -11.362 4.038 -0.694 1.00 87.94 106 ILE A CA 1
ATOM 814 C C . ILE A 1 106 ? -11.315 4.185 -2.207 1.00 87.94 106 ILE A C 1
ATOM 816 O O . ILE A 1 106 ? -10.295 3.911 -2.843 1.00 87.94 106 ILE A O 1
ATOM 820 N N . TRP A 1 107 ? -12.431 4.612 -2.785 1.00 86.06 107 TRP A N 1
ATOM 821 C CA . TRP A 1 107 ? -12.600 4.742 -4.223 1.00 86.06 107 TRP A CA 1
ATOM 822 C C . TRP A 1 107 ? -13.050 6.150 -4.611 1.00 86.06 107 TRP A C 1
ATOM 824 O O . TRP A 1 107 ? -14.021 6.668 -4.074 1.00 86.06 107 TRP A O 1
ATOM 834 N N . LYS A 1 108 ? -12.324 6.792 -5.534 1.00 75.31 108 LYS A N 1
ATOM 835 C CA . LYS A 1 108 ? -12.481 8.233 -5.808 1.00 75.31 108 LYS A CA 1
ATOM 836 C C . LYS A 1 108 ? -13.739 8.556 -6.590 1.00 75.31 108 LYS A C 1
ATOM 838 O O . LYS A 1 108 ? -14.198 9.694 -6.567 1.00 75.31 108 LYS A O 1
ATOM 843 N N . ASP A 1 109 ? -14.245 7.586 -7.339 1.00 73.25 109 ASP A N 1
ATOM 844 C CA . ASP A 1 109 ? -15.348 7.794 -8.259 1.00 73.25 109 ASP A CA 1
ATOM 845 C C . ASP A 1 109 ? -16.664 7.316 -7.632 1.00 73.25 109 ASP A C 1
ATOM 847 O O . ASP A 1 109 ? -16.759 6.245 -7.046 1.00 73.25 109 ASP A O 1
ATOM 851 N N . SER A 1 110 ? -17.716 8.114 -7.775 1.00 67.19 110 SER A N 1
ATOM 852 C CA . SER A 1 110 ? -19.063 7.753 -7.322 1.00 67.19 110 SER A CA 1
ATOM 853 C C . SER A 1 110 ? -19.818 6.873 -8.328 1.00 67.19 110 SER A C 1
ATOM 855 O O . SER A 1 110 ? -20.929 6.434 -8.040 1.00 67.19 110 SER A O 1
ATOM 857 N N . THR A 1 111 ? -19.253 6.621 -9.517 1.00 68.62 111 THR A N 1
ATOM 858 C CA . THR A 1 111 ? -19.968 5.938 -10.605 1.00 68.62 111 THR A CA 1
ATOM 859 C C . THR A 1 111 ? -19.842 4.414 -10.563 1.00 68.62 111 THR A C 1
ATOM 861 O O . THR A 1 111 ? -20.846 3.717 -10.423 1.00 68.62 111 THR A O 1
ATOM 864 N N . THR A 1 112 ? -18.627 3.877 -10.711 1.00 73.19 112 THR A N 1
ATOM 865 C CA . THR A 1 112 ? -18.388 2.433 -10.849 1.00 73.19 112 THR A CA 1
ATOM 866 C C . THR A 1 112 ? -17.457 1.966 -9.752 1.00 73.19 112 THR A C 1
ATOM 868 O O . THR A 1 112 ? -16.269 2.261 -9.799 1.00 73.19 112 THR A O 1
ATOM 871 N N . ALA A 1 113 ? -17.994 1.231 -8.780 1.00 72.56 113 ALA A N 1
ATOM 872 C CA . ALA A 1 113 ? -17.189 0.658 -7.712 1.00 72.56 113 ALA A CA 1
ATOM 873 C C . ALA A 1 113 ? -16.115 -0.294 -8.277 1.00 72.56 113 ALA A C 1
ATOM 875 O O . ALA A 1 113 ? -16.391 -1.032 -9.237 1.00 72.56 113 ALA A O 1
ATOM 876 N N . PRO A 1 114 ? -14.912 -0.313 -7.680 1.00 82.44 114 PRO A N 1
ATOM 877 C CA . PRO A 1 114 ? -13.867 -1.242 -8.061 1.00 82.44 114 PRO A CA 1
ATOM 878 C C . PRO A 1 114 ? -14.323 -2.682 -7.843 1.00 82.44 114 PRO A C 1
ATOM 880 O O . PRO A 1 114 ? -15.203 -2.970 -7.028 1.00 82.44 114 PRO A O 1
ATOM 883 N N . ARG A 1 115 ? -13.710 -3.605 -8.585 1.00 80.06 115 ARG A N 1
ATOM 884 C CA . ARG A 1 115 ? -13.981 -5.043 -8.482 1.00 80.06 115 ARG A CA 1
ATOM 885 C C . ARG A 1 115 ? -12.719 -5.773 -8.027 1.00 80.06 115 ARG A C 1
ATOM 887 O O . ARG A 1 115 ? -11.979 -6.262 -8.880 1.00 80.06 115 ARG A O 1
ATOM 894 N N . PRO A 1 116 ? -12.467 -5.847 -6.708 1.00 83.31 116 PRO A N 1
ATOM 895 C CA . PRO A 1 116 ? -11.365 -6.632 -6.178 1.00 83.31 116 PRO A CA 1
ATOM 896 C C . PRO A 1 116 ? -11.441 -8.084 -6.643 1.00 83.31 116 PRO A C 1
ATOM 898 O O . PRO A 1 116 ? -12.528 -8.658 -6.761 1.00 83.31 116 PRO A O 1
ATOM 901 N N . THR A 1 117 ? -10.278 -8.671 -6.887 1.00 83.62 117 THR A N 1
ATOM 902 C CA . THR A 1 117 ? -10.102 -10.064 -7.282 1.00 83.62 117 THR A CA 1
ATOM 903 C C . THR A 1 117 ? -9.068 -10.722 -6.356 1.00 83.62 117 THR A C 1
ATOM 905 O O . THR A 1 117 ? -7.909 -10.326 -6.383 1.00 83.62 117 THR A O 1
ATOM 908 N N . PRO A 1 118 ? -9.437 -11.740 -5.553 1.00 78.94 118 PRO A N 1
ATOM 909 C CA . PRO A 1 118 ? -10.768 -12.331 -5.454 1.00 78.94 118 PRO A CA 1
ATOM 910 C C . PRO A 1 118 ? -11.798 -11.341 -4.900 1.00 78.94 118 PRO A C 1
ATOM 912 O O . PRO A 1 118 ? -11.463 -10.399 -4.183 1.00 78.94 118 PRO A O 1
ATOM 915 N N . ALA A 1 119 ? -13.066 -11.561 -5.247 1.00 73.88 119 ALA A N 1
ATOM 916 C CA . ALA A 1 119 ? -14.152 -10.753 -4.714 1.00 73.88 119 ALA A CA 1
ATOM 917 C C . ALA A 1 119 ? -14.230 -10.941 -3.192 1.00 73.88 119 ALA A C 1
ATOM 919 O O . ALA A 1 119 ? -14.493 -12.045 -2.717 1.00 73.88 119 ALA A O 1
ATOM 920 N N . ASN A 1 120 ? -14.039 -9.856 -2.444 1.00 74.81 120 ASN A N 1
ATOM 921 C CA . ASN A 1 120 ? -14.174 -9.836 -0.991 1.00 74.81 120 ASN A CA 1
ATOM 922 C C . ASN A 1 120 ? -15.526 -9.209 -0.639 1.00 74.81 120 ASN A C 1
ATOM 924 O O . ASN A 1 120 ? -15.640 -7.992 -0.528 1.00 74.81 120 ASN A O 1
ATOM 928 N N . SER A 1 121 ? -16.574 -10.029 -0.503 1.00 66.25 121 SER A N 1
ATOM 929 C CA . SER A 1 121 ? -17.954 -9.539 -0.338 1.00 66.25 121 SER A CA 1
ATOM 930 C C . SER A 1 121 ? -18.203 -8.756 0.953 1.00 66.25 121 SER A C 1
ATOM 932 O O . SER A 1 121 ? -19.215 -8.067 1.042 1.00 66.25 121 SER A O 1
ATOM 934 N N . ASN A 1 122 ? -17.316 -8.876 1.944 1.00 79.25 122 ASN A N 1
ATOM 935 C CA . ASN A 1 122 ? -17.446 -8.204 3.238 1.00 79.25 122 ASN A CA 1
ATOM 936 C C . ASN A 1 122 ? -16.512 -6.993 3.393 1.00 79.25 122 ASN A C 1
ATOM 938 O O . ASN A 1 122 ? -16.607 -6.296 4.400 1.00 79.25 122 ASN A O 1
ATOM 942 N N . VAL A 1 123 ? -15.633 -6.730 2.418 1.00 88.31 123 VAL A N 1
ATOM 943 C CA . VAL A 1 123 ? -14.826 -5.505 2.399 1.00 88.31 123 VAL A CA 1
ATOM 944 C C . VAL A 1 123 ? -15.711 -4.359 1.925 1.00 88.31 123 VAL A C 1
ATOM 946 O O . VAL A 1 123 ? -16.317 -4.426 0.853 1.00 88.31 123 VAL A O 1
ATOM 949 N N . THR A 1 124 ? -15.786 -3.298 2.724 1.00 90.19 124 THR A N 1
ATOM 950 C CA . THR A 1 124 ? -16.638 -2.146 2.412 1.00 90.19 124 THR A CA 1
ATOM 951 C C . THR A 1 124 ? -15.922 -1.205 1.449 1.00 90.19 124 THR A C 1
ATOM 953 O O . THR A 1 124 ? -14.789 -0.800 1.698 1.00 90.19 124 THR A O 1
ATOM 956 N N . VAL A 1 125 ? -16.591 -0.831 0.358 1.00 89.94 125 VAL A N 1
ATOM 957 C CA . VAL A 1 125 ? -16.129 0.225 -0.553 1.00 89.94 125 VAL A CA 1
ATOM 958 C C . VAL A 1 125 ? -16.742 1.548 -0.113 1.00 89.94 125 VAL A C 1
ATOM 960 O O . VAL A 1 125 ? -17.955 1.631 0.061 1.00 89.94 125 VAL A O 1
ATOM 963 N N . VAL A 1 126 ? -15.901 2.564 0.044 1.00 87.62 126 VAL A N 1
ATOM 964 C CA . VAL A 1 126 ? -16.263 3.910 0.485 1.00 87.62 126 VAL A CA 1
ATOM 965 C C . VAL A 1 126 ? -15.887 4.902 -0.605 1.00 87.62 126 VAL A C 1
ATOM 967 O O . VAL A 1 126 ? -14.771 4.880 -1.129 1.00 87.62 126 VAL A O 1
ATOM 970 N N . THR A 1 127 ? -16.821 5.783 -0.937 1.00 83.81 127 THR A N 1
ATOM 971 C CA . THR A 1 127 ? -16.659 6.851 -1.928 1.00 83.81 127 THR A CA 1
ATOM 972 C C . THR A 1 127 ? -16.812 8.221 -1.279 1.00 83.81 127 THR A C 1
ATOM 974 O O . THR A 1 127 ? -17.431 8.297 -0.223 1.00 83.81 127 THR A O 1
ATOM 977 N N . PRO A 1 128 ? -16.388 9.323 -1.930 1.00 76.88 128 PRO A N 1
ATOM 978 C CA . PRO A 1 128 ? -16.663 10.694 -1.489 1.00 76.88 128 PRO A CA 1
ATOM 979 C C . PRO A 1 128 ? -18.148 11.092 -1.358 1.00 76.88 128 PRO A C 1
ATOM 981 O O . PRO A 1 128 ? -18.433 12.263 -1.120 1.00 76.88 128 PRO A O 1
ATOM 984 N N . ALA A 1 129 ? -19.107 10.172 -1.513 1.00 79.94 129 ALA A N 1
ATOM 985 C CA . ALA A 1 129 ? -20.521 10.395 -1.191 1.00 79.94 129 ALA A CA 1
ATOM 986 C C . ALA A 1 129 ? -20.997 9.729 0.125 1.00 79.94 129 ALA A C 1
ATOM 988 O O . ALA A 1 129 ? -22.059 10.091 0.632 1.00 79.94 129 ALA A O 1
ATOM 989 N N . ASP A 1 130 ? -20.240 8.773 0.669 1.00 82.56 130 ASP A N 1
ATOM 990 C CA . ASP A 1 130 ? -20.528 8.055 1.918 1.00 82.56 130 ASP A CA 1
ATOM 991 C C . ASP A 1 130 ? -20.102 8.833 3.190 1.00 82.56 130 ASP A C 1
ATOM 993 O O . ASP A 1 130 ? -19.615 9.947 3.122 1.00 82.56 130 ASP A O 1
ATOM 997 N N . PRO A 1 131 ? -20.316 8.347 4.416 1.00 83.06 131 PRO A N 1
ATOM 998 C CA . PRO A 1 131 ? -19.628 8.912 5.580 1.00 83.06 131 PRO A CA 1
ATOM 999 C C . PRO A 1 131 ? -18.133 8.550 5.579 1.00 83.06 131 PRO A C 1
ATOM 1001 O O . PRO A 1 131 ? -17.753 7.489 5.083 1.00 83.06 131 PRO A O 1
ATOM 1004 N N . GLU A 1 132 ? -17.292 9.391 6.189 1.00 77.12 132 GLU A N 1
ATOM 1005 C CA . GLU A 1 132 ? -15.888 9.047 6.446 1.00 77.12 132 GLU A CA 1
ATOM 1006 C C . GLU A 1 132 ? -15.796 7.721 7.229 1.00 77.12 132 GLU A C 1
ATOM 1008 O O . GLU A 1 132 ? -16.488 7.562 8.244 1.00 77.12 132 GLU A O 1
ATOM 1013 N N . PRO A 1 133 ? -14.974 6.753 6.784 1.00 83.62 133 PRO A N 1
ATOM 1014 C CA . PRO A 1 133 ? -14.841 5.491 7.487 1.00 83.62 133 PRO A CA 1
ATOM 1015 C C . PRO A 1 133 ? -14.016 5.687 8.759 1.00 83.62 133 PRO A C 1
ATOM 1017 O O . PRO A 1 133 ? -12.937 6.269 8.730 1.00 83.62 133 PRO A O 1
ATOM 1020 N N . ASN A 1 134 ? -14.502 5.148 9.875 1.00 86.38 134 ASN A N 1
ATOM 1021 C CA . ASN A 1 134 ? -13.744 5.120 11.123 1.00 86.38 134 ASN A CA 1
ATOM 1022 C C . ASN A 1 134 ? -12.718 3.976 11.077 1.00 86.38 134 ASN A C 1
ATOM 1024 O O . ASN A 1 134 ? -13.056 2.835 11.399 1.00 86.38 134 ASN A O 1
ATOM 1028 N N . VAL A 1 135 ? -11.500 4.279 10.629 1.00 90.44 135 VAL A N 1
ATOM 1029 C CA . VAL A 1 135 ? -10.392 3.324 10.479 1.00 90.44 135 VAL A CA 1
ATOM 1030 C C . VA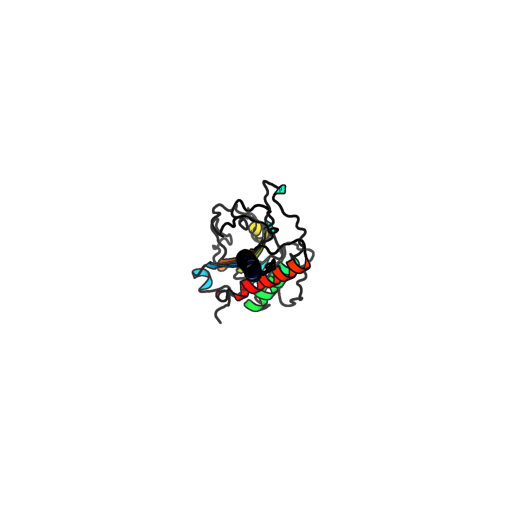L A 1 135 ? -9.115 3.857 11.118 1.00 90.44 135 VAL A C 1
ATOM 1032 O O . VAL A 1 135 ? -8.879 5.062 11.145 1.00 90.44 135 VAL A O 1
ATOM 1035 N N . ASP A 1 136 ? -8.267 2.951 11.600 1.00 93.06 136 ASP A N 1
ATOM 1036 C CA . ASP A 1 136 ? -7.028 3.319 12.289 1.00 93.06 136 ASP A CA 1
ATOM 1037 C C . ASP A 1 136 ? -5.902 3.683 11.318 1.00 93.06 136 ASP A C 1
ATOM 1039 O O . ASP A 1 136 ? -5.057 4.512 11.644 1.00 93.06 136 ASP A O 1
ATOM 1043 N N . ALA A 1 137 ? -5.858 3.058 10.138 1.00 91.75 137 ALA A N 1
ATOM 1044 C CA . ALA A 1 137 ? -4.776 3.246 9.178 1.00 91.75 137 ALA A CA 1
ATOM 1045 C C . ALA A 1 137 ? -5.249 3.481 7.742 1.00 91.75 137 ALA A C 1
ATOM 1047 O O . ALA A 1 137 ? -6.293 2.988 7.317 1.00 91.75 137 ALA A O 1
ATOM 1048 N N . LEU A 1 138 ? -4.426 4.186 6.967 1.00 89.06 138 LEU A N 1
ATOM 1049 C CA . LEU A 1 138 ? -4.587 4.386 5.527 1.00 89.06 138 LEU A CA 1
ATOM 1050 C C . LEU A 1 138 ? -3.381 3.817 4.782 1.00 89.06 138 LEU A C 1
ATOM 1052 O O . LEU A 1 138 ? -2.246 4.150 5.112 1.00 89.06 138 LEU A O 1
ATOM 1056 N N . ILE A 1 139 ? -3.636 3.014 3.753 1.00 91.31 139 ILE A N 1
ATOM 1057 C CA . ILE A 1 139 ? -2.631 2.402 2.886 1.00 91.31 139 ILE A CA 1
ATOM 1058 C C . ILE A 1 139 ? -2.670 3.077 1.517 1.00 91.31 139 ILE A C 1
ATOM 1060 O O . ILE A 1 139 ? -3.715 3.088 0.859 1.00 91.31 139 ILE A O 1
ATOM 1064 N N . ALA A 1 140 ? -1.533 3.621 1.087 1.00 87.06 140 ALA A N 1
ATOM 1065 C CA . ALA A 1 140 ? -1.380 4.332 -0.179 1.00 87.06 140 ALA A CA 1
ATOM 1066 C C . ALA A 1 140 ? -0.343 3.631 -1.076 1.00 87.06 140 ALA A C 1
ATOM 1068 O O . ALA A 1 140 ? 0.861 3.734 -0.827 1.00 87.06 140 ALA A O 1
ATOM 1069 N N . PRO A 1 141 ? -0.786 2.916 -2.123 1.00 89.19 141 PRO A N 1
ATOM 1070 C CA . PRO A 1 141 ? 0.113 2.317 -3.099 1.00 89.19 141 PRO A CA 1
ATOM 1071 C C . PRO A 1 141 ? 0.658 3.339 -4.102 1.00 89.19 141 PRO A C 1
ATOM 1073 O O . PRO A 1 141 ? -0.066 4.180 -4.638 1.00 89.19 141 PRO A O 1
ATOM 1076 N N . SER A 1 142 ? 1.941 3.226 -4.425 1.00 84.12 142 SER A N 1
ATOM 1077 C CA . SER A 1 142 ? 2.570 3.989 -5.502 1.00 84.12 142 SER A CA 1
ATOM 1078 C C . SER A 1 142 ? 3.623 3.168 -6.241 1.00 84.12 142 SER A C 1
ATOM 1080 O O . SER A 1 142 ? 4.114 2.153 -5.745 1.00 84.12 142 SER A O 1
ATOM 1082 N N . ILE A 1 143 ? 3.961 3.596 -7.457 1.00 84.25 143 ILE A N 1
ATOM 1083 C CA . ILE A 1 143 ? 4.970 2.945 -8.294 1.00 84.25 143 ILE A CA 1
ATOM 1084 C C . ILE A 1 143 ? 5.956 3.969 -8.853 1.00 84.25 143 ILE A C 1
ATOM 1086 O O . ILE A 1 143 ? 5.576 4.941 -9.495 1.00 84.25 143 ILE A O 1
ATOM 1090 N N . ILE A 1 144 ? 7.249 3.768 -8.612 1.00 80.31 144 ILE A N 1
ATOM 1091 C CA . ILE A 1 144 ? 8.318 4.654 -9.084 1.00 80.31 144 ILE A CA 1
ATOM 1092 C C . ILE A 1 144 ? 8.746 4.233 -10.491 1.00 80.31 144 ILE A C 1
ATOM 1094 O O . ILE A 1 144 ? 9.283 3.138 -10.665 1.00 80.31 144 ILE A O 1
ATOM 1098 N N . LEU A 1 145 ? 8.593 5.134 -11.465 1.00 80.06 145 LEU A N 1
ATOM 1099 C CA . LEU A 1 145 ? 8.796 4.881 -12.898 1.00 80.06 145 LEU A CA 1
ATOM 1100 C C . LEU A 1 145 ? 9.887 5.789 -13.491 1.00 80.06 145 LEU A C 1
ATOM 1102 O O . LEU A 1 145 ? 9.614 6.628 -14.351 1.00 80.06 145 LEU A O 1
ATOM 1106 N N . ARG A 1 146 ? 11.138 5.658 -13.024 1.00 73.81 146 ARG A N 1
ATOM 1107 C CA . ARG A 1 146 ? 12.258 6.529 -13.443 1.00 73.81 146 ARG A CA 1
ATOM 1108 C C . ARG A 1 146 ? 13.517 5.756 -13.826 1.00 73.81 146 ARG A C 1
ATOM 1110 O O . ARG A 1 146 ? 14.072 5.064 -12.993 1.00 73.81 146 ARG A O 1
ATOM 1117 N N . LYS A 1 147 ? 14.057 5.967 -15.025 1.00 68.75 147 LYS A N 1
ATOM 1118 C CA . LYS A 1 147 ? 15.287 5.352 -15.561 1.00 68.75 147 LYS A CA 1
ATOM 1119 C C . LYS A 1 147 ? 16.575 5.780 -14.853 1.00 68.75 147 LYS A C 1
ATOM 1121 O O . LYS A 1 147 ? 17.592 5.126 -15.049 1.00 68.75 147 LYS A O 1
ATOM 1126 N N . LYS A 1 148 ? 16.572 6.909 -14.136 1.00 59.62 148 LYS A N 1
ATOM 1127 C CA . LYS A 1 148 ? 17.684 7.518 -13.387 1.00 59.62 148 LYS A CA 1
ATOM 1128 C C . LYS A 1 148 ? 17.171 8.065 -12.044 1.00 59.62 148 LYS A C 1
ATOM 1130 O O . LYS A 1 148 ? 16.434 9.044 -11.981 1.00 59.62 148 LYS A O 1
ATOM 1135 N N . THR A 1 149 ? 17.618 7.460 -10.955 1.00 52.41 149 THR A N 1
ATOM 1136 C CA . THR A 1 149 ? 17.419 7.778 -9.539 1.00 52.41 149 THR A CA 1
ATOM 1137 C C . THR A 1 149 ? 18.562 8.694 -9.151 1.00 52.41 149 THR A C 1
ATOM 1139 O O . THR A 1 149 ? 19.584 8.265 -8.626 1.00 52.41 149 THR A O 1
ATOM 1142 N N . VAL A 1 150 ? 18.423 9.969 -9.492 1.00 43.09 150 VAL A N 1
ATOM 1143 C CA . VAL A 1 150 ? 19.381 11.006 -9.076 1.00 43.09 150 VAL A CA 1
ATOM 1144 C C . VAL A 1 150 ? 18.928 11.716 -7.799 1.00 43.09 150 VAL A C 1
ATOM 1146 O O . VAL A 1 150 ? 19.690 12.471 -7.209 1.00 43.09 150 VAL A O 1
ATOM 1149 N N . ALA A 1 151 ? 17.708 11.446 -7.337 1.00 40.16 151 ALA A N 1
ATOM 1150 C CA . ALA A 1 151 ? 17.144 12.019 -6.127 1.00 40.16 151 ALA A CA 1
ATOM 1151 C C . ALA A 1 151 ? 16.236 10.996 -5.448 1.00 40.16 151 ALA A C 1
ATOM 1153 O O . ALA A 1 151 ? 15.631 10.154 -6.116 1.00 40.16 151 ALA A O 1
ATOM 1154 N N . VAL A 1 152 ? 16.159 11.079 -4.122 1.00 45.00 152 VAL A N 1
ATOM 1155 C CA . VAL A 1 152 ? 15.189 10.322 -3.339 1.00 45.00 152 VAL A CA 1
ATOM 1156 C C . VAL A 1 152 ? 13.792 10.706 -3.821 1.00 45.00 152 VAL A C 1
ATOM 1158 O O . VAL A 1 152 ? 13.451 11.886 -3.873 1.00 45.00 152 VAL A O 1
ATOM 1161 N N . VAL A 1 153 ? 13.025 9.712 -4.251 1.00 45.09 153 VAL A N 1
ATOM 1162 C CA . VAL A 1 153 ? 11.657 9.899 -4.721 1.00 45.09 153 VAL A CA 1
ATOM 1163 C C . VAL A 1 153 ? 10.745 9.553 -3.565 1.00 45.09 153 VAL A C 1
ATOM 1165 O O . VAL A 1 153 ? 10.722 8.402 -3.138 1.00 45.09 153 VAL A O 1
ATOM 1168 N N . TYR A 1 154 ? 10.034 10.556 -3.060 1.00 47.69 154 TYR A N 1
ATOM 1169 C CA . TYR A 1 154 ? 8.990 10.335 -2.073 1.00 47.69 154 TYR A CA 1
ATOM 1170 C C . TYR A 1 154 ? 7.665 10.181 -2.783 1.00 47.69 154 TYR A C 1
ATOM 1172 O O . TYR A 1 154 ? 7.385 10.933 -3.726 1.00 47.69 154 TYR A O 1
ATOM 1180 N N . PRO A 1 155 ? 6.829 9.286 -2.262 1.00 47.38 155 PRO A N 1
ATOM 1181 C CA . PRO A 1 155 ? 5.401 9.444 -2.291 1.00 47.38 155 PRO A CA 1
ATOM 1182 C C . PRO A 1 155 ? 5.047 10.848 -1.740 1.00 47.38 155 PRO A C 1
ATOM 1184 O O . PRO A 1 155 ? 4.969 11.065 -0.538 1.00 47.38 155 PRO A O 1
ATOM 1187 N N . GLY A 1 156 ? 5.002 11.877 -2.583 1.00 40.84 156 GLY A N 1
ATOM 1188 C CA . GLY A 1 156 ? 4.718 13.242 -2.175 1.00 40.84 156 GLY A CA 1
ATOM 1189 C C . GLY A 1 156 ? 3.360 13.376 -1.491 1.00 40.84 156 GLY A C 1
ATOM 1190 O O . GLY A 1 156 ? 2.338 13.382 -2.153 1.00 40.84 156 GLY A O 1
ATOM 1191 N N . TYR A 1 157 ? 3.365 13.657 -0.193 1.00 45.69 157 TYR A N 1
ATOM 1192 C CA . TYR A 1 157 ? 2.815 14.874 0.426 1.00 45.69 157 TYR A CA 1
ATOM 1193 C C . TYR A 1 157 ? 1.351 15.296 0.073 1.00 45.69 157 TYR A C 1
ATOM 1195 O O . TYR A 1 157 ? 0.489 15.566 0.898 1.00 45.69 157 TYR A O 1
ATOM 1203 N N . GLY A 1 158 ? 1.112 15.527 -1.220 1.00 42.50 158 GLY A N 1
ATOM 1204 C CA . GLY A 1 158 ? -0.002 16.312 -1.743 1.00 42.50 158 GLY A CA 1
ATOM 1205 C C . GLY A 1 158 ? -1.167 15.507 -2.315 1.00 42.50 158 GLY A C 1
ATOM 1206 O O . GLY A 1 158 ? -2.248 16.073 -2.463 1.00 42.50 158 GLY A O 1
ATOM 1207 N N . TRP A 1 159 ? -1.014 14.216 -2.642 1.00 47.34 159 TRP A N 1
ATOM 1208 C CA . TRP A 1 159 ? -2.094 13.482 -3.332 1.00 47.34 159 TRP A CA 1
ATOM 1209 C C . TRP A 1 159 ? -3.165 12.892 -2.422 1.00 47.34 159 TRP A C 1
ATOM 1211 O O . TRP A 1 159 ? -4.324 12.854 -2.829 1.00 47.34 159 TRP A O 1
ATOM 1221 N N . TRP A 1 160 ? -2.851 12.484 -1.190 1.00 48.84 160 TRP A N 1
ATOM 1222 C CA . TRP A 1 160 ? -3.902 12.103 -0.229 1.00 48.84 160 TRP A CA 1
ATOM 1223 C C . TRP A 1 160 ? -4.802 13.283 0.112 1.00 48.84 160 TRP A C 1
ATOM 1225 O O . TRP A 1 160 ? -5.970 13.086 0.427 1.00 48.84 160 TRP A O 1
ATOM 1235 N N . GLY A 1 161 ? -4.298 14.513 -0.011 1.00 49.78 161 GLY A N 1
ATOM 1236 C CA . GLY A 1 161 ? -5.118 15.698 0.160 1.00 49.78 161 GLY A CA 1
ATOM 1237 C C . GLY A 1 161 ? -6.265 15.809 -0.833 1.00 49.78 161 GLY A C 1
ATOM 1238 O O . GLY A 1 161 ? -7.339 16.276 -0.469 1.00 49.78 161 GLY A O 1
ATOM 1239 N N . GLY A 1 162 ? -6.076 15.314 -2.058 1.00 52.91 162 GLY A N 1
ATOM 1240 C CA . GLY A 1 162 ? -7.156 15.220 -3.039 1.00 52.91 162 GLY A CA 1
ATOM 1241 C C . GLY A 1 162 ? -8.232 14.208 -2.635 1.00 52.91 162 GLY A C 1
ATOM 1242 O O . GLY A 1 162 ? -9.414 14.463 -2.844 1.00 52.91 162 GLY A O 1
ATOM 1243 N N . TRP A 1 163 ? -7.831 13.098 -2.009 1.00 52.50 163 TRP A N 1
ATOM 1244 C CA . TRP A 1 163 ? -8.736 12.042 -1.544 1.00 52.50 163 TRP A CA 1
ATOM 1245 C C . TRP A 1 163 ? -9.558 12.464 -0.324 1.00 52.50 163 TRP A C 1
ATOM 1247 O O . TRP A 1 163 ? -10.774 12.291 -0.300 1.00 52.50 163 TRP A O 1
ATOM 1257 N N . TRP A 1 164 ? -8.912 13.099 0.651 1.00 52.72 164 TRP A N 1
ATOM 1258 C CA . TRP A 1 164 ? -9.569 13.662 1.831 1.00 52.72 164 TRP A CA 1
ATOM 1259 C C . TRP A 1 164 ? -10.328 14.962 1.541 1.00 52.72 164 TRP A C 1
ATOM 1261 O O . TRP A 1 164 ? -11.212 15.333 2.306 1.00 52.72 164 TRP A O 1
ATOM 1271 N N . GLY A 1 165 ? -10.059 15.630 0.414 1.00 53.66 165 GLY A N 1
ATOM 1272 C CA . GLY A 1 165 ? -10.757 16.849 -0.006 1.00 53.66 165 GLY A CA 1
ATOM 1273 C C . GLY A 1 165 ? -12.266 16.677 -0.231 1.00 53.66 165 GLY A C 1
ATOM 1274 O O . GLY A 1 165 ? -12.994 17.668 -0.195 1.00 53.66 165 GLY A O 1
ATOM 1275 N N . GLY A 1 166 ? -12.748 15.438 -0.414 1.00 54.97 166 GLY A N 1
ATOM 1276 C CA . GLY A 1 166 ? -14.182 15.116 -0.403 1.00 54.97 166 GLY A CA 1
ATOM 1277 C C . GLY A 1 166 ? -14.824 15.236 0.987 1.00 54.97 166 GLY A C 1
ATOM 1278 O O . GLY A 1 166 ? -15.953 15.709 1.096 1.00 54.97 166 GLY A O 1
ATOM 1279 N N . TRP A 1 167 ? -14.083 14.881 2.044 1.00 51.44 167 TRP A N 1
ATOM 1280 C CA . TRP A 1 167 ? -14.507 14.935 3.456 1.00 51.44 167 TRP A CA 1
ATOM 1281 C C . TRP A 1 167 ? -14.153 16.224 4.171 1.00 51.44 167 TRP A C 1
ATOM 1283 O O . TRP A 1 167 ? -14.877 16.643 5.073 1.00 51.44 167 TRP A O 1
ATOM 1293 N N . TYR A 1 168 ? -13.112 16.905 3.708 1.00 51.38 168 TYR A N 1
ATOM 1294 C CA . TYR A 1 168 ? -12.613 18.139 4.295 1.00 51.38 168 TYR A CA 1
ATOM 1295 C C . TYR A 1 168 ? -12.586 19.249 3.232 1.00 51.38 168 TYR A C 1
ATOM 1297 O O . TYR A 1 168 ? -11.564 19.463 2.567 1.00 51.38 168 TYR A O 1
ATOM 1305 N N . PRO A 1 169 ? -13.707 19.981 3.052 1.00 42.97 169 PRO A N 1
ATOM 1306 C CA . PRO A 1 169 ? -13.798 21.079 2.098 1.00 42.97 169 PRO A CA 1
ATOM 1307 C C . PRO A 1 169 ? -12.728 22.144 2.368 1.00 42.97 169 PRO A C 1
ATOM 1309 O O . PRO A 1 169 ? -12.692 22.746 3.439 1.00 42.97 169 PRO A O 1
ATOM 1312 N N . GLY A 1 170 ? -11.875 22.406 1.374 1.00 45.44 170 GLY A N 1
ATOM 1313 C CA . GLY A 1 170 ? -10.814 23.415 1.460 1.00 45.44 170 GLY A CA 1
ATOM 1314 C C . GLY A 1 170 ? -9.433 22.884 1.849 1.00 45.44 170 GLY A C 1
ATOM 1315 O O . GLY A 1 170 ? -8.535 23.701 2.037 1.00 45.44 170 GLY A O 1
ATOM 1316 N N . TYR A 1 171 ? -9.236 21.562 1.936 1.00 48.66 171 TYR A N 1
ATOM 1317 C CA . TYR A 1 171 ? -7.907 20.976 2.119 1.00 48.66 171 TYR A CA 1
ATOM 1318 C C . TYR A 1 171 ? -7.037 21.206 0.866 1.00 48.66 171 TYR A C 1
ATOM 1320 O O . TYR A 1 171 ? -7.336 20.652 -0.193 1.00 48.66 171 TYR A O 1
ATOM 1328 N N . PRO A 1 172 ? -5.975 22.033 0.932 1.00 43.75 172 PRO A N 1
ATOM 1329 C CA . PRO A 1 172 ? -5.281 22.495 -0.269 1.00 43.75 172 PRO A CA 1
ATOM 1330 C C . PRO A 1 172 ? -4.288 21.477 -0.850 1.00 43.75 172 PRO A C 1
ATOM 1332 O O . PRO A 1 172 ? -3.712 21.751 -1.899 1.00 43.75 172 PRO A O 1
ATOM 1335 N N . GLY A 1 173 ? -4.092 20.322 -0.197 1.00 48.25 173 GLY A N 1
ATOM 1336 C CA . GLY A 1 173 ? -2.973 19.420 -0.473 1.00 48.25 173 GLY A CA 1
ATOM 1337 C C . GLY A 1 173 ? -1.656 20.105 -0.107 1.00 48.25 173 GLY A C 1
ATOM 1338 O O . GLY A 1 173 ? -1.236 21.063 -0.752 1.00 48.25 173 GLY A O 1
ATOM 1339 N N . TYR A 1 174 ? -1.001 19.666 0.965 1.00 38.62 174 TYR A N 1
ATOM 1340 C CA . TYR A 1 174 ? 0.233 20.319 1.396 1.00 38.62 174 TYR A CA 1
ATOM 1341 C C . TYR A 1 174 ? 1.449 19.802 0.606 1.00 38.62 174 TYR A C 1
ATOM 1343 O O . TYR A 1 174 ? 1.605 18.593 0.419 1.00 38.62 174 TYR A O 1
ATOM 1351 N N . PRO A 1 175 ? 2.328 20.690 0.107 1.00 34.78 175 PRO A N 1
ATOM 1352 C CA . PRO A 1 175 ? 3.582 20.280 -0.509 1.00 34.78 175 PRO A CA 1
ATOM 1353 C C . PRO A 1 175 ? 4.551 19.745 0.556 1.00 34.78 175 PRO A C 1
ATOM 1355 O O . PRO A 1 175 ? 4.759 20.369 1.592 1.00 34.78 175 PRO A O 1
ATOM 1358 N N . CYS A 1 176 ? 5.179 18.601 0.279 1.00 38.09 176 CYS A N 1
ATOM 1359 C CA . CYS A 1 176 ? 6.197 17.994 1.141 1.00 38.09 176 CYS A CA 1
ATOM 1360 C C . CYS A 1 176 ? 7.412 18.933 1.303 1.00 38.09 176 CYS A C 1
ATOM 1362 O O . CYS A 1 176 ? 8.036 19.297 0.304 1.00 38.09 176 CYS A O 1
ATOM 1364 N N . TYR A 1 177 ? 7.757 19.313 2.542 1.00 29.36 177 TYR A N 1
ATOM 1365 C CA . TYR A 1 177 ? 8.871 20.232 2.847 1.00 29.36 177 TYR A CA 1
ATOM 1366 C C . TYR A 1 177 ? 10.083 19.570 3.535 1.00 29.36 177 TYR A C 1
ATOM 1368 O O . TYR A 1 177 ? 11.105 20.233 3.723 1.00 29.36 177 TYR A O 1
ATOM 1376 N N . TYR A 1 178 ? 10.030 18.269 3.855 1.00 31.84 178 TYR A N 1
ATOM 1377 C CA . TYR A 1 178 ? 11.160 17.521 4.426 1.00 31.84 178 TYR A CA 1
ATOM 1378 C C . TYR A 1 178 ? 11.297 16.120 3.803 1.00 31.84 178 TYR A C 1
ATOM 1380 O O . TYR A 1 178 ? 10.714 15.136 4.242 1.00 31.84 178 TYR A O 1
ATOM 1388 N N . CYS A 1 179 ? 12.102 16.041 2.744 1.00 35.47 179 CYS A N 1
ATOM 1389 C CA . CYS A 1 179 ? 12.316 14.850 1.922 1.00 35.47 179 CYS A CA 1
ATOM 1390 C C . CYS A 1 179 ? 13.579 14.092 2.393 1.00 35.47 179 CYS A C 1
ATOM 1392 O O . CYS A 1 179 ? 14.655 14.297 1.826 1.00 35.47 179 CYS A O 1
ATOM 1394 N N . GLY A 1 180 ? 13.481 13.247 3.434 1.00 38.75 180 GLY A N 1
ATOM 1395 C CA . GLY A 1 180 ? 14.651 12.617 4.086 1.00 38.75 180 GLY A CA 1
ATOM 1396 C C . GLY A 1 180 ? 14.625 11.119 4.468 1.00 38.75 180 GLY A C 1
ATOM 1397 O O . GLY A 1 180 ? 15.447 10.739 5.287 1.00 38.75 180 GLY A O 1
ATOM 1398 N N . TYR A 1 181 ? 13.757 10.256 3.930 1.00 35.34 181 TYR A N 1
ATOM 1399 C CA . TYR A 1 181 ? 13.858 8.789 3.973 1.00 35.34 181 TYR A CA 1
ATOM 1400 C C . TYR A 1 181 ? 13.020 8.041 2.886 1.00 35.34 181 TYR A C 1
ATOM 1402 O O . TYR A 1 181 ? 11.802 8.163 2.927 1.00 35.34 181 TYR A O 1
ATOM 1410 N N . PRO A 1 182 ? 13.568 7.262 1.914 1.00 42.56 182 PRO A N 1
ATOM 1411 C CA . PRO A 1 182 ? 14.424 6.083 2.149 1.00 42.56 182 PRO A CA 1
ATOM 1412 C C . PRO A 1 182 ? 15.701 6.041 1.252 1.00 42.56 182 PRO A C 1
ATOM 1414 O O . PRO A 1 182 ? 15.853 6.873 0.355 1.00 42.56 182 PRO A O 1
ATOM 1417 N N . PRO A 1 183 ? 16.672 5.116 1.473 1.00 38.72 183 PRO A N 1
ATOM 1418 C CA . PRO A 1 183 ? 18.037 5.218 0.929 1.00 38.72 183 PRO A CA 1
ATOM 1419 C C . PRO A 1 183 ? 18.148 5.267 -0.604 1.00 38.72 183 PRO A C 1
ATOM 1421 O O . PRO A 1 183 ? 17.408 4.607 -1.344 1.00 38.72 183 PRO A O 1
ATOM 1424 N N . THR A 1 184 ? 19.144 6.037 -1.054 1.00 40.47 184 THR A N 1
ATOM 1425 C CA . THR A 1 184 ? 19.562 6.207 -2.450 1.00 40.47 184 THR A CA 1
ATOM 1426 C C . THR A 1 184 ? 20.122 4.904 -3.028 1.00 40.47 184 THR A C 1
ATOM 1428 O O . THR A 1 184 ? 20.853 4.176 -2.361 1.00 40.47 184 THR A O 1
ATOM 1431 N N . VAL A 1 185 ? 19.803 4.613 -4.292 1.00 39.34 185 VAL A N 1
ATOM 1432 C CA . VAL A 1 185 ? 20.345 3.454 -5.028 1.00 39.34 185 VAL A CA 1
ATOM 1433 C C . VAL A 1 185 ? 21.208 3.951 -6.174 1.00 39.34 185 VAL A C 1
ATOM 1435 O O . VAL A 1 185 ? 20.757 4.748 -6.997 1.00 39.34 185 VAL A O 1
ATOM 1438 N N . GLY A 1 186 ? 22.454 3.482 -6.207 1.00 36.78 186 GLY A N 1
ATOM 1439 C CA . GLY A 1 186 ? 23.380 3.698 -7.313 1.00 36.78 186 GLY A CA 1
ATOM 1440 C C . GLY A 1 186 ? 23.011 2.851 -8.533 1.00 36.78 186 GLY A C 1
ATOM 1441 O O . GLY A 1 186 ? 22.512 1.738 -8.406 1.00 36.78 186 GLY A O 1
ATOM 1442 N N . TYR A 1 187 ? 23.260 3.403 -9.719 1.00 41.16 187 TYR A N 1
ATOM 1443 C CA . TYR A 1 187 ? 22.903 2.818 -11.010 1.00 41.16 187 TYR A CA 1
ATOM 1444 C C . TYR A 1 187 ? 23.838 1.704 -11.458 1.00 41.16 187 TYR A C 1
ATOM 1446 O O . TYR A 1 187 ? 25.030 1.955 -11.613 1.00 41.16 187 TYR A O 1
ATOM 1454 N N . ALA A 1 188 ? 23.259 0.561 -11.837 1.00 35.41 188 ALA A N 1
ATOM 1455 C CA . ALA A 1 188 ? 23.620 -0.156 -13.060 1.00 35.41 188 ALA A CA 1
ATOM 1456 C C . ALA A 1 188 ? 22.560 -1.225 -13.409 1.00 35.41 188 ALA A C 1
ATOM 1458 O O . ALA A 1 188 ? 22.507 -2.275 -12.785 1.00 35.41 188 ALA A O 1
ATOM 1459 N N . GLN A 1 189 ? 21.789 -0.955 -14.472 1.00 39.16 189 GLN A N 1
ATOM 1460 C CA . GLN A 1 189 ? 21.245 -1.957 -15.406 1.00 39.16 189 GLN A CA 1
ATOM 1461 C C . GLN A 1 189 ? 20.058 -2.851 -14.980 1.00 39.16 189 GLN A C 1
ATOM 1463 O 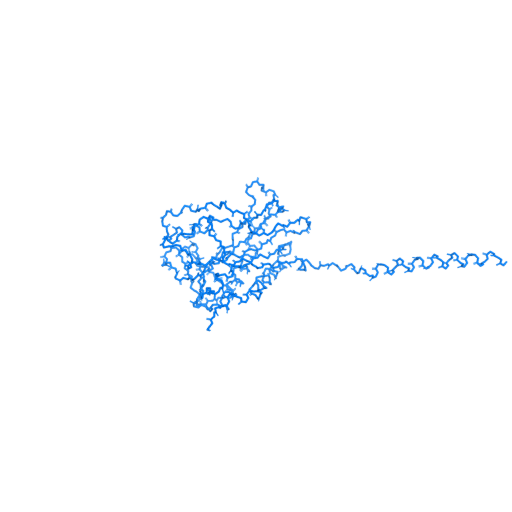O . GLN A 1 189 ? 20.129 -4.027 -15.281 1.00 39.16 189 GLN A O 1
ATOM 1468 N N . TYR A 1 190 ? 18.942 -2.354 -14.423 1.00 47.00 190 TYR A N 1
ATOM 1469 C CA . TYR A 1 190 ? 17.656 -3.098 -14.457 1.00 47.00 190 TYR A CA 1
ATOM 1470 C C . TYR A 1 190 ? 16.479 -2.111 -14.575 1.00 47.00 190 TYR A C 1
ATOM 1472 O O . TYR A 1 190 ? 16.516 -1.049 -13.950 1.00 47.00 190 TYR A O 1
ATOM 1480 N N . GLU A 1 191 ? 15.507 -2.389 -15.452 1.00 52.41 191 GLU A N 1
ATOM 1481 C CA . GLU A 1 191 ? 14.417 -1.460 -15.796 1.00 52.41 191 GLU A CA 1
ATOM 1482 C C . GLU A 1 191 ? 13.596 -1.092 -14.552 1.00 52.41 191 GLU A C 1
ATOM 1484 O O . GLU A 1 191 ? 13.180 -1.936 -13.765 1.00 52.41 191 GLU A O 1
ATOM 1489 N N . VAL A 1 192 ? 13.457 0.210 -14.309 1.00 66.25 192 VAL A N 1
ATOM 1490 C CA . VAL A 1 192 ? 12.996 0.728 -13.022 1.00 66.25 192 VAL A CA 1
ATOM 1491 C C . VAL A 1 192 ? 11.476 0.619 -12.890 1.00 66.25 192 VAL A C 1
ATOM 1493 O O . VAL A 1 192 ? 10.699 1.057 -13.727 1.00 66.25 192 VAL A O 1
ATOM 1496 N N . GLY A 1 193 ? 11.050 0.056 -11.776 1.00 72.38 193 GLY A N 1
ATOM 1497 C CA . GLY A 1 193 ? 9.657 -0.056 -11.393 1.00 72.38 193 GLY A CA 1
ATOM 1498 C C . GLY A 1 193 ? 9.639 -0.547 -9.971 1.00 72.38 193 GLY A C 1
ATOM 1499 O O . GLY A 1 193 ? 9.824 -1.734 -9.727 1.00 72.38 193 GLY A O 1
ATOM 1500 N N . SER A 1 194 ? 9.594 0.381 -9.022 1.00 81.75 194 SER A N 1
ATOM 1501 C CA . SER A 1 194 ? 9.595 0.025 -7.601 1.00 81.75 194 SER A CA 1
ATOM 1502 C C . SER A 1 194 ? 8.227 0.311 -7.030 1.00 81.75 194 SER A C 1
ATOM 1504 O O . SER A 1 194 ? 7.759 1.440 -7.144 1.00 81.75 194 SER A O 1
ATOM 1506 N N . VAL A 1 195 ? 7.607 -0.693 -6.426 1.00 87.25 195 VAL A N 1
ATOM 1507 C CA . VAL A 1 195 ? 6.347 -0.501 -5.713 1.00 87.25 195 VAL A CA 1
ATOM 1508 C C . VAL A 1 195 ? 6.676 0.028 -4.325 1.00 87.25 195 VAL A C 1
ATOM 1510 O O . VAL A 1 195 ? 7.641 -0.408 -3.688 1.00 87.25 195 VAL A O 1
ATOM 1513 N N . VAL A 1 196 ? 5.888 0.992 -3.875 1.00 86.25 196 VAL A N 1
ATOM 1514 C CA . VAL A 1 196 ? 5.954 1.557 -2.535 1.00 86.25 196 VAL A CA 1
ATOM 1515 C C . VAL A 1 196 ? 4.566 1.477 -1.916 1.00 86.25 196 VAL A C 1
ATOM 1517 O O . VAL A 1 196 ? 3.582 1.840 -2.558 1.00 86.25 196 VAL A O 1
ATOM 1520 N N . LEU A 1 197 ? 4.492 0.980 -0.685 1.00 90.00 197 LEU A N 1
ATOM 1521 C CA . LEU A 1 197 ? 3.282 1.012 0.128 1.00 90.00 197 LEU A CA 1
ATOM 1522 C C . LEU A 1 197 ? 3.566 1.867 1.356 1.00 90.00 197 LEU A C 1
ATOM 1524 O O . LEU A 1 197 ? 4.407 1.499 2.177 1.00 90.00 197 LEU A O 1
ATOM 1528 N N . ASP A 1 198 ? 2.853 2.979 1.478 1.00 87.06 198 ASP A N 1
ATOM 1529 C CA . ASP A 1 198 ? 2.849 3.792 2.689 1.00 87.06 198 ASP A CA 1
ATOM 1530 C C . ASP A 1 198 ? 1.651 3.406 3.555 1.00 87.06 198 ASP A C 1
ATOM 1532 O O . ASP A 1 198 ? 0.535 3.286 3.049 1.00 87.06 198 ASP A O 1
ATOM 1536 N N . MET A 1 199 ? 1.870 3.249 4.859 1.00 90.06 199 MET A N 1
ATOM 1537 C CA . MET A 1 199 ? 0.817 3.131 5.861 1.00 90.06 199 MET A CA 1
ATOM 1538 C C . MET A 1 199 ? 0.886 4.301 6.831 1.00 90.06 199 MET A C 1
ATOM 1540 O O . MET A 1 199 ? 1.869 4.469 7.554 1.00 90.06 199 MET A O 1
ATOM 1544 N N . PHE A 1 200 ? -0.195 5.064 6.898 1.00 86.12 200 PHE A N 1
ATOM 1545 C CA . PHE A 1 200 ? -0.361 6.182 7.817 1.00 86.12 200 PHE A CA 1
ATOM 1546 C C . PHE A 1 200 ? -1.299 5.799 8.956 1.00 86.12 200 PHE A C 1
ATOM 1548 O O . PHE A 1 200 ? -2.383 5.285 8.695 1.00 86.12 200 PHE A O 1
ATOM 1555 N N . ASP A 1 201 ? -0.904 6.065 10.200 1.00 88.62 201 ASP A N 1
ATOM 1556 C CA . ASP A 1 201 ? -1.744 5.847 11.380 1.00 88.62 201 ASP A CA 1
ATOM 1557 C C . ASP A 1 201 ? -2.629 7.067 11.670 1.00 88.62 201 ASP A C 1
ATOM 1559 O O . ASP A 1 201 ? -2.208 8.038 12.312 1.00 88.62 201 ASP A O 1
ATOM 1563 N N . LEU A 1 202 ? -3.878 6.997 11.216 1.00 85.81 202 LEU A N 1
ATOM 1564 C CA . LEU A 1 202 ? -4.862 8.074 11.295 1.00 85.81 202 LEU A CA 1
ATOM 1565 C C . LEU A 1 202 ? -5.216 8.460 12.735 1.00 85.81 202 LEU A C 1
ATOM 1567 O O . LEU A 1 202 ? -5.642 9.587 12.972 1.00 85.81 202 LEU A O 1
ATOM 1571 N N . ARG A 1 203 ? -4.963 7.591 13.722 1.00 86.94 203 ARG A N 1
ATOM 1572 C CA . ARG A 1 203 ? -5.171 7.899 15.150 1.00 86.94 203 ARG A CA 1
ATOM 1573 C C . ARG A 1 203 ? -4.223 8.992 15.651 1.00 86.94 203 ARG A C 1
ATOM 1575 O O . ARG A 1 203 ? -4.469 9.589 16.696 1.00 86.94 203 ARG A O 1
ATOM 1582 N N . LYS A 1 204 ? -3.132 9.242 14.919 1.00 82.81 204 LYS A N 1
ATOM 1583 C CA . LYS A 1 204 ? -2.158 10.309 15.189 1.00 82.81 204 LYS A CA 1
ATOM 1584 C C . LYS A 1 204 ? -2.550 11.649 14.572 1.00 82.81 204 LYS A C 1
ATOM 1586 O O . LYS A 1 204 ? -1.830 12.629 14.776 1.00 82.81 204 LYS A O 1
ATOM 1591 N N . LEU A 1 205 ? -3.619 11.701 13.775 1.00 77.31 205 LEU A N 1
ATOM 1592 C CA . LEU A 1 205 ? -4.071 12.960 13.204 1.00 77.31 205 LEU A CA 1
ATOM 1593 C C . LEU A 1 205 ? -4.528 13.905 14.326 1.00 77.31 205 LEU A C 1
ATOM 1595 O O . LEU A 1 205 ? -5.145 13.463 15.297 1.00 77.31 205 LEU A O 1
ATOM 1599 N N . PRO A 1 206 ? -4.222 15.208 14.223 1.00 70.25 206 PRO A N 1
ATOM 1600 C CA . PRO A 1 206 ? -4.759 16.196 15.150 1.00 70.25 206 PRO A CA 1
ATOM 1601 C C . PRO A 1 206 ? -6.288 16.278 15.029 1.00 70.25 206 PRO A C 1
ATOM 1603 O O . PRO A 1 206 ? -6.850 15.912 14.001 1.00 70.25 206 PRO A O 1
ATOM 1606 N N . ASP A 1 207 ? -6.954 16.867 16.028 1.00 67.94 207 ASP A N 1
ATOM 1607 C CA . ASP A 1 207 ? -8.420 17.053 16.061 1.00 67.94 207 ASP A CA 1
ATOM 1608 C C . ASP A 1 207 ? -8.994 17.793 14.836 1.00 67.94 207 ASP A C 1
ATOM 1610 O O . ASP A 1 207 ? -10.197 17.768 14.586 1.00 67.94 207 ASP A O 1
ATOM 1614 N N . THR A 1 208 ? -8.147 18.480 14.066 1.00 65.44 208 THR A N 1
ATOM 1615 C CA . THR A 1 208 ? -8.529 19.097 12.792 1.00 65.44 208 THR A CA 1
ATOM 1616 C C . THR A 1 208 ? -8.790 18.074 11.679 1.00 65.44 208 THR A C 1
ATOM 1618 O O . THR A 1 208 ? -9.308 18.466 10.637 1.00 65.44 208 THR A O 1
ATOM 1621 N N . GLY A 1 209 ? -8.407 16.804 11.864 1.00 61.91 209 GLY A N 1
ATOM 1622 C CA . GLY A 1 209 ? -8.444 15.738 10.855 1.00 61.91 209 GLY A CA 1
ATOM 1623 C C . GLY A 1 209 ? -7.372 15.880 9.770 1.00 61.91 209 GLY A C 1
ATOM 1624 O O . GLY A 1 209 ? -7.308 15.081 8.841 1.00 61.91 209 GLY A O 1
ATOM 1625 N N . LEU A 1 210 ? -6.521 16.907 9.863 1.00 63.22 210 LEU A N 1
ATOM 1626 C CA . LEU A 1 210 ? -5.563 17.263 8.822 1.00 63.22 210 LEU A CA 1
ATOM 1627 C C . LEU A 1 210 ? -4.151 16.819 9.213 1.00 63.22 210 LEU A C 1
ATOM 1629 O O . LEU A 1 210 ? -3.673 17.246 10.266 1.00 63.22 210 LEU A O 1
ATOM 1633 N N . PRO A 1 211 ? -3.441 16.031 8.385 1.00 62.81 211 PRO A N 1
ATOM 1634 C CA . PRO A 1 211 ? -2.071 15.657 8.701 1.00 62.81 211 PRO A CA 1
ATOM 1635 C C . PRO A 1 211 ? -1.166 16.900 8.690 1.00 62.81 211 PRO A C 1
ATOM 1637 O O . PRO A 1 211 ? -1.317 17.745 7.799 1.00 62.81 211 PRO A O 1
ATOM 1640 N N . PRO A 1 212 ? -0.245 17.032 9.662 1.00 62.41 212 PRO A N 1
ATOM 1641 C CA . PRO A 1 212 ? 0.746 18.103 9.671 1.00 62.41 212 PRO A CA 1
ATOM 1642 C C . PRO A 1 212 ? 1.774 17.948 8.536 1.00 62.41 212 PRO A C 1
ATOM 1644 O O . PRO A 1 212 ? 1.917 16.878 7.945 1.00 62.41 212 PRO A O 1
ATOM 1647 N N . ASP A 1 213 ? 2.521 19.018 8.252 1.00 60.28 213 ASP A N 1
ATOM 1648 C CA . ASP A 1 213 ? 3.511 19.080 7.159 1.00 60.28 213 ASP A CA 1
ATOM 1649 C C . ASP A 1 213 ? 4.641 18.038 7.273 1.00 60.28 213 ASP A C 1
ATOM 1651 O O . ASP A 1 213 ? 5.297 17.711 6.283 1.00 60.28 213 ASP A O 1
ATOM 1655 N N . ASP A 1 214 ? 4.886 17.537 8.482 1.00 64.06 214 ASP A N 1
ATOM 1656 C CA . ASP A 1 214 ? 5.918 16.562 8.836 1.00 64.06 214 ASP A CA 1
ATOM 1657 C C . ASP A 1 214 ? 5.352 15.181 9.188 1.00 64.06 214 ASP A C 1
ATOM 1659 O O . ASP A 1 214 ? 6.077 14.326 9.705 1.00 64.06 214 ASP A O 1
ATOM 1663 N N . TYR A 1 215 ? 4.066 14.951 8.913 1.00 70.25 215 TYR A N 1
ATOM 1664 C CA . TYR A 1 215 ? 3.441 13.657 9.124 1.00 70.25 215 TYR A CA 1
ATOM 1665 C C . TYR A 1 215 ? 4.197 12.588 8.328 1.00 70.25 215 TYR A C 1
ATOM 1667 O O . TYR A 1 215 ? 4.556 12.813 7.182 1.00 70.25 215 TYR A O 1
ATOM 1675 N N . GLN A 1 216 ? 4.491 11.435 8.919 1.00 74.44 216 GLN A N 1
ATOM 1676 C CA . GLN A 1 216 ? 5.278 10.372 8.282 1.00 74.44 216 GLN A CA 1
ATOM 1677 C C . GLN A 1 216 ? 4.516 9.051 8.329 1.00 74.44 216 GLN A C 1
ATOM 1679 O O . GLN A 1 216 ? 3.654 8.888 9.199 1.00 74.44 216 GLN A O 1
ATOM 1684 N N . PRO A 1 217 ? 4.793 8.110 7.408 1.00 80.81 217 PRO A N 1
ATOM 1685 C CA . PRO A 1 217 ? 4.142 6.817 7.424 1.00 80.81 217 PRO A CA 1
ATOM 1686 C C . PRO A 1 217 ? 4.646 6.056 8.652 1.00 80.81 217 PRO A C 1
ATOM 1688 O O . PRO A 1 217 ? 5.846 6.012 8.924 1.00 80.81 217 PRO A O 1
ATOM 1691 N N . SER A 1 218 ? 3.729 5.438 9.384 1.00 87.81 218 SER A N 1
ATOM 1692 C CA . SER A 1 218 ? 4.047 4.559 10.510 1.00 87.81 218 SER A CA 1
ATOM 1693 C C . SER A 1 218 ? 4.654 3.236 10.042 1.00 87.81 218 SER A C 1
ATOM 1695 O O . SER A 1 218 ? 5.366 2.578 10.799 1.00 87.81 218 SER A O 1
ATOM 1697 N N . TRP A 1 219 ? 4.392 2.851 8.789 1.00 90.94 219 TRP A N 1
ATOM 1698 C CA . TRP A 1 219 ? 5.078 1.770 8.091 1.00 90.94 219 TRP A CA 1
ATOM 1699 C C . TRP A 1 219 ? 5.239 2.102 6.608 1.00 90.94 219 TRP A C 1
ATOM 1701 O O . TRP A 1 219 ? 4.372 2.722 5.996 1.00 90.94 219 TRP A O 1
ATOM 1711 N N . LEU A 1 220 ? 6.359 1.678 6.037 1.00 87.38 220 LEU A N 1
ATOM 1712 C CA . LEU A 1 220 ? 6.735 1.881 4.647 1.00 87.38 220 LEU A CA 1
ATOM 1713 C C . LEU A 1 220 ? 7.334 0.582 4.112 1.00 87.38 220 LEU A C 1
ATOM 1715 O O . LEU A 1 220 ? 8.328 0.092 4.652 1.00 87.38 220 LEU A O 1
ATOM 1719 N N . ALA A 1 221 ? 6.791 0.065 3.014 1.00 88.50 221 ALA A N 1
ATOM 1720 C CA . ALA A 1 221 ? 7.404 -1.011 2.245 1.00 88.50 221 ALA A CA 1
ATOM 1721 C C . ALA A 1 221 ? 7.878 -0.514 0.885 1.00 88.50 221 ALA A C 1
ATOM 1723 O O . ALA A 1 221 ? 7.135 0.129 0.153 1.00 88.50 221 ALA A O 1
ATOM 1724 N N . VAL A 1 222 ? 9.105 -0.874 0.521 1.00 85.44 222 VAL A N 1
ATOM 1725 C CA . VAL A 1 222 ? 9.712 -0.578 -0.776 1.00 85.44 222 VAL A CA 1
ATOM 1726 C C . VAL A 1 222 ? 10.157 -1.889 -1.407 1.00 85.44 222 VAL A C 1
ATOM 1728 O O . VAL A 1 222 ? 11.071 -2.548 -0.906 1.00 85.44 222 VAL A O 1
ATOM 1731 N N . MET A 1 223 ? 9.529 -2.248 -2.523 1.00 87.88 223 MET A N 1
ATOM 1732 C CA . MET A 1 223 ? 9.873 -3.420 -3.326 1.00 87.88 223 MET A CA 1
ATOM 1733 C C . MET A 1 223 ? 10.532 -2.938 -4.613 1.00 87.88 223 MET A C 1
ATOM 1735 O O . MET A 1 223 ? 9.897 -2.295 -5.452 1.00 87.88 223 MET A O 1
ATOM 1739 N N . ARG A 1 224 ? 11.839 -3.167 -4.735 1.00 79.31 224 ARG A N 1
ATOM 1740 C CA . ARG A 1 224 ? 12.660 -2.557 -5.786 1.00 79.31 224 ARG A CA 1
ATOM 1741 C C . ARG A 1 224 ? 12.804 -3.472 -6.992 1.00 79.31 224 ARG A C 1
ATOM 1743 O O . ARG A 1 224 ? 13.053 -4.656 -6.826 1.00 79.31 224 ARG A O 1
ATOM 1750 N N . GLY A 1 225 ? 12.776 -2.861 -8.178 1.00 73.44 225 GLY A N 1
ATOM 1751 C CA . GLY A 1 225 ? 13.202 -3.500 -9.427 1.00 73.44 225 GLY A CA 1
ATOM 1752 C C . GLY A 1 225 ? 12.183 -4.444 -10.058 1.00 73.44 225 GLY A C 1
ATOM 1753 O O . GLY A 1 225 ? 12.562 -5.225 -10.920 1.00 73.44 225 GLY A O 1
ATOM 1754 N N . LEU A 1 226 ? 10.911 -4.358 -9.670 1.00 76.75 226 LEU A N 1
ATOM 1755 C CA . LEU A 1 226 ? 9.870 -5.331 -10.004 1.00 76.75 226 LEU A CA 1
ATOM 1756 C C . LEU A 1 226 ? 9.469 -5.351 -11.487 1.00 76.75 226 LEU A C 1
ATOM 1758 O O . LEU A 1 226 ? 8.931 -6.356 -11.948 1.00 76.75 226 LEU A O 1
ATOM 1762 N N . LEU A 1 227 ? 9.737 -4.279 -12.241 1.00 77.94 227 LEU A N 1
ATOM 1763 C CA . LEU A 1 227 ? 9.396 -4.202 -13.663 1.00 77.94 227 LEU A CA 1
ATOM 1764 C C . LEU A 1 227 ? 10.534 -4.673 -14.581 1.00 77.94 227 LEU A C 1
ATOM 1766 O O . LEU A 1 227 ? 11.720 -4.548 -14.287 1.00 77.94 227 LEU A O 1
ATOM 1770 N N . SER A 1 228 ? 10.136 -5.238 -15.712 1.00 73.06 228 SER A N 1
ATOM 1771 C CA . SER A 1 228 ? 10.970 -5.722 -16.810 1.00 73.06 228 SER A CA 1
ATOM 1772 C C . SER A 1 228 ? 10.136 -5.781 -18.095 1.00 73.06 228 SER A C 1
ATOM 1774 O O . SER A 1 228 ? 8.918 -5.583 -18.066 1.00 73.06 228 SER A O 1
ATOM 1776 N N . SER A 1 229 ? 10.759 -6.136 -19.218 1.00 71.00 229 SER A N 1
ATOM 1777 C CA . SER A 1 229 ? 10.049 -6.367 -20.481 1.00 71.00 229 SER A CA 1
ATOM 1778 C C . SER A 1 229 ? 9.049 -7.541 -20.471 1.00 71.00 229 SER A C 1
ATOM 1780 O O . SER A 1 229 ? 8.239 -7.636 -21.392 1.00 71.00 229 SER A O 1
ATOM 1782 N N . ASP A 1 230 ? 9.095 -8.443 -19.480 1.00 74.56 230 ASP A N 1
ATOM 1783 C CA . ASP A 1 230 ? 8.175 -9.586 -19.364 1.00 74.56 230 ASP A CA 1
ATOM 1784 C C . ASP A 1 230 ? 7.073 -9.304 -18.331 1.00 74.56 230 ASP A C 1
ATOM 1786 O O . ASP A 1 230 ? 7.323 -9.231 -17.129 1.00 74.56 230 ASP A O 1
ATOM 1790 N N . GLN A 1 231 ? 5.832 -9.159 -18.801 1.00 73.00 231 GLN A N 1
ATOM 1791 C CA . GLN A 1 231 ? 4.689 -8.820 -17.947 1.00 73.00 231 GLN A CA 1
ATOM 1792 C C . GLN A 1 231 ? 4.311 -9.926 -16.954 1.00 73.00 231 GLN A C 1
ATOM 1794 O O . GLN A 1 231 ? 3.962 -9.613 -15.818 1.00 73.00 231 GLN A O 1
ATOM 1799 N N . ASN A 1 232 ? 4.410 -11.204 -17.338 1.00 75.25 232 ASN A N 1
ATOM 1800 C CA . ASN A 1 232 ? 4.084 -12.302 -16.421 1.00 75.25 232 ASN A CA 1
ATOM 1801 C C . ASN A 1 232 ? 5.091 -12.335 -15.270 1.00 75.25 232 ASN A C 1
ATOM 1803 O O . ASN A 1 232 ? 4.719 -12.486 -14.108 1.00 75.25 232 ASN A O 1
ATOM 1807 N N . PHE A 1 233 ? 6.364 -12.116 -15.598 1.00 80.38 233 PHE A N 1
ATOM 1808 C CA . PHE A 1 233 ? 7.422 -12.034 -14.604 1.00 80.38 233 PHE A CA 1
ATOM 1809 C C . PHE A 1 233 ? 7.228 -10.837 -13.660 1.00 80.38 233 PHE A C 1
ATOM 1811 O O . PHE A 1 233 ? 7.438 -10.959 -12.455 1.00 80.38 233 PHE A O 1
ATOM 1818 N N . ASN A 1 234 ? 6.760 -9.696 -14.176 1.00 84.88 234 ASN A N 1
ATOM 1819 C CA . ASN A 1 234 ? 6.444 -8.527 -13.350 1.00 84.88 234 ASN A CA 1
ATOM 1820 C C . ASN A 1 234 ? 5.301 -8.816 -12.363 1.00 84.88 234 ASN A C 1
ATOM 1822 O O . ASN A 1 234 ? 5.417 -8.475 -11.187 1.00 84.88 234 ASN A O 1
ATOM 1826 N N . SER A 1 235 ? 4.235 -9.479 -12.824 1.00 87.62 235 SER A N 1
ATOM 1827 C CA . SER A 1 235 ? 3.087 -9.877 -11.996 1.00 87.62 235 SER A CA 1
ATOM 1828 C C . SER A 1 235 ? 3.525 -10.755 -10.815 1.00 87.62 235 SER A C 1
ATOM 1830 O O . SER A 1 235 ? 3.274 -10.422 -9.654 1.00 87.62 235 SER A O 1
ATOM 1832 N N . GLU A 1 236 ? 4.288 -11.823 -11.078 1.00 89.19 236 GLU A N 1
ATOM 1833 C CA . GLU A 1 236 ? 4.784 -12.731 -10.034 1.00 89.19 236 GLU A CA 1
ATOM 1834 C C . GLU A 1 236 ? 5.670 -12.018 -9.002 1.00 89.19 236 GLU A C 1
ATOM 1836 O O . GLU A 1 236 ? 5.529 -12.239 -7.794 1.00 89.19 236 GLU A O 1
ATOM 1841 N N . ARG A 1 237 ? 6.552 -11.123 -9.458 1.00 88.56 237 ARG A N 1
ATOM 1842 C CA . ARG A 1 237 ? 7.474 -10.373 -8.593 1.00 88.56 237 ARG A CA 1
ATOM 1843 C C . ARG A 1 237 ? 6.755 -9.357 -7.724 1.00 88.56 237 ARG A C 1
ATOM 1845 O O . ARG A 1 237 ? 7.070 -9.254 -6.542 1.00 88.56 237 ARG A O 1
ATOM 1852 N N . VAL A 1 238 ? 5.768 -8.645 -8.270 1.00 91.88 238 VAL A N 1
ATOM 1853 C CA . VAL A 1 238 ? 4.913 -7.725 -7.504 1.00 91.88 238 VAL A CA 1
ATOM 1854 C C . VAL A 1 238 ? 4.176 -8.483 -6.406 1.00 91.88 238 VAL A C 1
ATOM 1856 O O . VAL A 1 238 ? 4.254 -8.108 -5.235 1.00 91.88 238 VAL A O 1
ATOM 1859 N N . VAL A 1 239 ? 3.519 -9.590 -6.763 1.00 94.12 239 VAL A N 1
ATOM 1860 C CA . VAL A 1 239 ? 2.773 -10.415 -5.806 1.00 94.12 239 VAL A CA 1
ATOM 1861 C C . VAL A 1 239 ? 3.701 -10.947 -4.709 1.00 94.12 239 VAL A C 1
ATOM 1863 O O . VAL A 1 239 ? 3.377 -10.855 -3.522 1.00 94.12 239 VAL A O 1
ATOM 1866 N N . SER A 1 240 ? 4.864 -11.489 -5.082 1.00 93.75 240 SER A N 1
ATOM 1867 C CA . SER A 1 240 ? 5.842 -12.017 -4.126 1.00 93.75 240 SER A CA 1
ATOM 1868 C C . SER A 1 240 ? 6.438 -10.919 -3.244 1.00 93.75 240 SER A C 1
ATOM 1870 O O . SER A 1 240 ? 6.573 -11.113 -2.039 1.00 93.75 240 SER A O 1
ATOM 1872 N N . GLY A 1 241 ? 6.769 -9.762 -3.819 1.00 93.56 241 GLY A N 1
ATOM 1873 C CA . GLY A 1 241 ? 7.353 -8.632 -3.104 1.00 93.56 241 GLY A CA 1
ATOM 1874 C C . GLY A 1 241 ? 6.413 -8.073 -2.040 1.00 93.56 241 GLY A C 1
ATOM 1875 O O . GLY A 1 241 ? 6.837 -7.849 -0.905 1.00 93.56 241 GLY A O 1
ATOM 1876 N N . ILE A 1 242 ? 5.128 -7.921 -2.374 1.00 96.44 242 ILE A N 1
ATOM 1877 C CA . ILE A 1 242 ? 4.112 -7.448 -1.426 1.00 96.44 242 ILE A CA 1
ATOM 1878 C C . ILE A 1 242 ? 3.931 -8.465 -0.301 1.00 96.44 242 ILE A C 1
ATOM 1880 O O . ILE A 1 242 ? 4.003 -8.095 0.868 1.00 96.44 242 ILE A O 1
ATOM 1884 N N . ARG A 1 243 ? 3.772 -9.756 -0.623 1.00 97.19 243 ARG A N 1
ATOM 1885 C CA . ARG A 1 243 ? 3.662 -10.812 0.401 1.00 97.19 243 ARG A CA 1
ATOM 1886 C C . ARG A 1 243 ? 4.856 -10.810 1.345 1.00 97.19 243 ARG A C 1
ATOM 1888 O O . ARG A 1 243 ? 4.666 -10.765 2.555 1.00 97.19 243 ARG A O 1
ATOM 1895 N N . GLN A 1 244 ? 6.066 -10.761 0.796 1.00 96.19 244 GLN A N 1
ATOM 1896 C CA . GLN A 1 244 ? 7.299 -10.696 1.574 1.00 96.19 244 GLN A CA 1
ATOM 1897 C C . GLN A 1 244 ? 7.325 -9.465 2.494 1.00 96.19 244 GLN A C 1
ATOM 1899 O O . GLN A 1 244 ? 7.745 -9.581 3.645 1.00 96.19 244 GLN A O 1
ATOM 1904 N N . ALA A 1 245 ? 6.843 -8.304 2.032 1.00 96.00 245 ALA A N 1
ATOM 1905 C CA . ALA A 1 245 ? 6.783 -7.088 2.843 1.00 96.00 245 ALA A CA 1
ATOM 1906 C C . ALA A 1 245 ? 5.884 -7.262 4.078 1.00 96.00 245 ALA A C 1
ATOM 1908 O O . ALA A 1 245 ? 6.273 -6.871 5.179 1.00 96.00 245 ALA A O 1
ATOM 1909 N N . PHE A 1 246 ? 4.716 -7.889 3.926 1.00 97.56 246 PHE A N 1
ATOM 1910 C CA . PHE A 1 246 ? 3.832 -8.196 5.056 1.00 97.56 246 PHE A CA 1
ATOM 1911 C C . PHE A 1 246 ? 4.392 -9.317 5.945 1.00 97.56 246 PHE A C 1
ATOM 1913 O O . PHE A 1 246 ? 4.364 -9.200 7.171 1.00 97.56 246 PHE A O 1
ATOM 1920 N N . GLU A 1 247 ? 4.956 -10.376 5.358 1.00 96.62 247 GLU A N 1
ATOM 1921 C CA . GLU A 1 247 ? 5.552 -11.502 6.090 1.00 96.62 247 GLU A CA 1
ATOM 1922 C C . GLU A 1 247 ? 6.692 -11.060 7.015 1.00 96.62 247 GLU A C 1
ATOM 1924 O O . GLU A 1 247 ? 6.770 -11.507 8.163 1.00 96.62 247 GLU A O 1
ATOM 1929 N N . GLN A 1 248 ? 7.541 -10.137 6.555 1.00 95.12 248 GLN A N 1
ATOM 1930 C CA . GLN A 1 248 ? 8.643 -9.589 7.350 1.00 95.12 248 GLN A CA 1
ATOM 1931 C C . GLN A 1 248 ? 8.236 -8.422 8.267 1.00 95.12 248 GLN A C 1
ATOM 1933 O O . GLN A 1 248 ? 9.095 -7.839 8.931 1.00 95.12 248 GLN A O 1
ATOM 1938 N N . SER A 1 249 ? 6.939 -8.105 8.345 1.00 96.75 249 SER A N 1
ATOM 1939 C CA . SER A 1 249 ? 6.387 -7.040 9.193 1.00 96.75 249 SER A CA 1
ATOM 1940 C C . SER A 1 249 ? 5.443 -7.595 10.273 1.00 96.75 249 SER A C 1
ATOM 1942 O O . SER A 1 249 ? 4.273 -7.212 10.341 1.00 96.75 249 SER A O 1
ATOM 1944 N N . PRO A 1 250 ? 5.907 -8.504 11.158 1.00 95.25 250 PRO A N 1
ATOM 1945 C CA . PRO A 1 250 ? 5.045 -9.150 12.151 1.00 95.25 250 PRO A CA 1
ATOM 1946 C C . PRO A 1 250 ? 4.447 -8.171 13.171 1.00 95.25 250 PRO A C 1
ATOM 1948 O O . PRO A 1 250 ? 3.409 -8.472 13.752 1.00 95.25 250 PRO A O 1
ATOM 1951 N N . TYR A 1 251 ? 5.080 -7.012 13.366 1.00 94.06 251 TYR A N 1
ATOM 1952 C CA . TYR A 1 251 ? 4.635 -5.932 14.250 1.00 94.06 251 TYR A CA 1
ATOM 1953 C C . TYR A 1 251 ? 3.367 -5.210 13.759 1.00 94.06 251 TYR A C 1
ATOM 1955 O O . TYR A 1 251 ? 2.768 -4.472 14.528 1.00 94.06 251 TYR A O 1
ATOM 1963 N N . LEU A 1 252 ? 2.923 -5.436 12.515 1.00 95.19 252 LEU A N 1
ATOM 1964 C CA . LEU A 1 252 ? 1.646 -4.909 12.014 1.00 95.19 252 LEU A CA 1
ATOM 1965 C C . LEU A 1 252 ? 0.424 -5.653 12.578 1.00 95.19 252 LEU A C 1
ATOM 1967 O O . LEU A 1 252 ? -0.707 -5.194 12.421 1.00 95.19 252 LEU A O 1
ATOM 1971 N N . LYS A 1 253 ? 0.629 -6.827 13.188 1.00 91.62 253 LYS A N 1
ATOM 1972 C CA . LYS A 1 253 ? -0.456 -7.652 13.727 1.00 91.62 253 LYS A CA 1
ATOM 1973 C C . LYS A 1 253 ? -1.034 -7.007 14.989 1.00 91.62 253 LYS A C 1
ATOM 1975 O O . LYS A 1 253 ? -0.264 -6.748 15.913 1.00 91.62 253 LYS A O 1
ATOM 1980 N N . PRO A 1 254 ? -2.364 -6.823 15.079 1.00 82.25 254 PRO A N 1
ATOM 1981 C CA . PRO A 1 254 ? -3.012 -6.391 16.310 1.00 82.25 254 PRO A CA 1
ATOM 1982 C C . PRO A 1 254 ? -2.656 -7.303 17.488 1.00 82.25 254 PRO A C 1
ATOM 1984 O O . PRO A 1 254 ? -2.645 -8.531 17.357 1.00 82.25 254 PRO A O 1
ATOM 1987 N N . ASN A 1 255 ? -2.388 -6.708 18.651 1.00 73.44 255 ASN A N 1
ATOM 1988 C CA . ASN A 1 255 ? -2.262 -7.460 19.896 1.00 73.44 255 ASN A CA 1
ATOM 1989 C C . ASN A 1 255 ? -3.667 -7.941 20.302 1.00 73.44 255 ASN A C 1
ATOM 1991 O O . ASN A 1 255 ? -4.492 -7.124 20.706 1.00 73.44 255 ASN A O 1
ATOM 1995 N N . ASN A 1 256 ? -3.942 -9.240 20.142 1.00 54.78 256 ASN A N 1
ATOM 1996 C CA . ASN A 1 256 ? -5.182 -9.878 20.609 1.00 54.78 256 ASN A CA 1
ATOM 1997 C C . ASN A 1 256 ? -5.255 -9.948 22.138 1.00 54.78 256 ASN A C 1
ATOM 1999 O O . ASN A 1 256 ? -4.223 -10.305 22.756 1.00 54.78 256 ASN A O 1
#

Foldseek 3Di:
DVVVVVVVVVVVVVVVVVVVVVVVCVVDDPPPPPLLNVKDKDKDFDPVCLVFAWQAEEEELDAAEQADPPDNVQFADDDCLQSLLLRQLLQVLRCVQRNQQRYEYEDADPPDFDQHVVRSPSHHYDYLVDDDDPTFKYKHKYKYGGNDQPDQGDPWQFDVLVSCCSVPPPSRRDTQDDRDDDDGDDDDDAGWIKMKMFMFGQVPDPPSSDADSPGGGRMMMITTRLDDPDSVSSSVSSSVSSVVNSVVCPSNHGDD

pLDDT: mean 73.13, std 18.81, range [29.36, 97.56]

Sequence (256 aa):
MKNLQSLFRKAGLIFSVLAIGVIVQACYPGDSIPISDLDTVTTLYDENDMANPPTSAALIWEVVPIVDSTDLDNNIPYNGEVDDEILNTTLTELVKLYGEQNVYIIWKDSTTAPRPTPANSNVTVVTPADPEPNVDALIAPSIILRKKTVAVVYPGYGWWGGWWGGWYPGYPGYPCYYCGYPPTVGYAQYEVGSVVLDMFDLRKLPDTGLPPDDYQPSWLAVMRGLLSSDQNFNSERVVSGIRQAFEQSPYLKPNN